Protein AF-G4RJY6-F1 (afdb_monomer)

Sequence (264 aa):
MDEVLLLTGGISITTRALRALLATGATVAVFSPRGEPLGIFMRPVGDATGAKRRCQYKAAEDGRGLQYAKSWVFKKILGQRDNIKAWRRRLRGYSQYAESLAKALPGAGLHGAMETPRRRRRGQDGGQAGVRGRPTHPPVPPGAGRRSPGGAPRGQEASLRRDPQRGQSSGALHMYVIVVYDITENDVRAKVADILRAYGLARIQRSAYVGRLPPALVKELAERLARAVRGANADIAIFKVDKRTIDTSLRIPPRPPAGHVALH

Solvent-accessible surface area (backbone atoms only — not comparable to full-atom values): 17006 Å² total; per-residue (Å²): 113,67,66,45,79,41,57,56,83,90,76,83,77,52,70,69,56,54,50,53,39,35,73,72,57,13,31,37,38,35,32,36,87,87,71,47,80,74,48,71,50,60,54,83,64,81,79,66,38,70,66,54,54,50,52,53,51,50,26,56,72,73,48,50,40,55,55,52,49,51,53,50,52,51,51,52,52,51,50,50,52,49,50,50,49,53,49,50,57,53,47,54,56,45,51,55,48,50,51,51,51,56,68,73,42,89,82,68,87,77,85,79,80,82,80,70,88,74,86,78,92,79,80,90,78,90,86,83,90,87,84,87,80,88,84,80,86,83,86,84,86,87,83,83,90,81,87,86,89,86,79,87,84,88,80,80,90,79,81,89,84,77,91,84,82,89,78,78,96,63,94,65,69,64,29,34,37,40,40,39,45,52,58,75,53,67,68,52,45,50,53,51,53,51,53,43,45,73,70,62,30,46,75,78,48,101,44,30,32,38,34,71,40,40,69,69,56,50,53,52,48,52,54,52,50,56,59,63,46,65,90,54,72,59,49,76,47,76,44,83,37,54,62,69,61,57,76,68,48,88,82,79,76,79,80,74,78,93,78,73,81,78,86,124

Secondary structure (DSSP, 8-state):
--EEEE-STT----HHHHHHHHHTT-EEEEE-TTS-EEEEE----TT--HHHHHHHHHHHHTSHHHHHHHHHHHHHHHHHHHHHHHHHHHHHHHHHHHHHHHHH-TT----SS--------------------PPPPPPPPP--------------------------------EEEEEEEEES-HHHHHHHHHHHHHTTPEEEETTEEEEEE-HHHHHHHHHHHHHHTTTS-EEEEEEEE-HHHHHT----PPPPPTT-----

Organism: Thermoproteus tenax (strain ATCC 35583 / DSM 2078 / JCM 9277 / NBRC 100435 / Kra 1) (NCBI:txid768679)

Structure (mmCIF, N/CA/C/O backbone):
data_AF-G4RJY6-F1
#
_entry.id   AF-G4RJY6-F1
#
loop_
_atom_site.group_PDB
_atom_site.id
_atom_site.type_symbol
_atom_site.label_atom_id
_atom_site.label_alt_id
_atom_site.label_comp_id
_atom_site.label_asym_id
_atom_site.label_entity_id
_atom_site.label_seq_id
_atom_site.pdbx_PDB_ins_code
_atom_site.Cartn_x
_atom_site.Cartn_y
_atom_site.Cartn_z
_atom_site.occupancy
_atom_site.B_iso_or_equiv
_atom_site.auth_seq_id
_atom_site.auth_comp_id
_atom_site.auth_asym_id
_atom_site.auth_atom_id
_atom_site.pdbx_PDB_model_num
ATOM 1 N N . MET A 1 1 ? -0.764 16.977 -5.116 1.00 59.62 1 MET A N 1
ATOM 2 C CA . MET A 1 1 ? -1.647 15.854 -5.480 1.00 59.62 1 MET A CA 1
ATOM 3 C C . MET A 1 1 ? -0.868 14.992 -6.430 1.00 59.62 1 MET A C 1
ATOM 5 O O . MET A 1 1 ? -0.549 15.478 -7.505 1.00 59.62 1 MET A O 1
ATOM 9 N N . ASP A 1 2 ? -0.523 13.778 -6.021 1.00 80.12 2 ASP A N 1
ATOM 10 C CA . ASP A 1 2 ? 0.291 12.889 -6.857 1.00 80.12 2 ASP A CA 1
ATOM 11 C C . ASP A 1 2 ? -0.585 12.059 -7.805 1.00 80.12 2 ASP A C 1
ATOM 13 O O . ASP A 1 2 ? -0.195 11.766 -8.934 1.00 80.12 2 ASP A O 1
ATOM 17 N N . GLU A 1 3 ? -1.811 11.740 -7.380 1.00 86.06 3 GLU A N 1
ATOM 18 C CA . GLU A 1 3 ? -2.738 10.896 -8.129 1.00 86.06 3 GLU A CA 1
ATOM 19 C C . GLU A 1 3 ? -4.202 11.328 -7.927 1.00 86.06 3 GLU A C 1
ATOM 21 O O . GLU A 1 3 ? -4.589 11.800 -6.856 1.00 86.06 3 GLU A O 1
ATOM 26 N N . VAL A 1 4 ? -5.022 11.174 -8.968 1.00 85.38 4 VAL A N 1
ATOM 27 C CA . VAL A 1 4 ? -6.465 11.432 -8.994 1.00 85.38 4 VAL A CA 1
ATOM 28 C C . VAL A 1 4 ? -7.162 10.209 -9.588 1.00 85.38 4 VAL A C 1
ATOM 30 O O . VAL A 1 4 ? -6.921 9.848 -10.737 1.00 85.38 4 VAL A O 1
ATOM 33 N N . LEU A 1 5 ? -8.053 9.583 -8.819 1.00 86.12 5 LEU A N 1
ATOM 34 C CA . LEU A 1 5 ? -8.776 8.377 -9.232 1.00 86.12 5 LEU A CA 1
ATOM 35 C C . LEU A 1 5 ? -10.225 8.720 -9.604 1.00 86.12 5 LEU A C 1
ATOM 37 O O . LEU A 1 5 ? -11.005 9.159 -8.759 1.00 86.12 5 LEU A O 1
ATOM 41 N N . LEU A 1 6 ? -10.605 8.485 -10.859 1.00 86.38 6 LEU A N 1
ATOM 42 C CA . LEU A 1 6 ? -11.978 8.617 -11.348 1.00 86.38 6 LEU A CA 1
ATOM 43 C C . LEU A 1 6 ? -12.669 7.251 -11.254 1.00 86.38 6 LEU A C 1
ATOM 45 O O . LEU A 1 6 ? -12.646 6.465 -12.199 1.00 86.38 6 LEU A O 1
ATOM 49 N N . LEU A 1 7 ? -13.231 6.956 -10.078 1.00 83.00 7 LEU A N 1
ATOM 50 C CA . LEU A 1 7 ? -13.802 5.641 -9.747 1.00 83.00 7 LEU A CA 1
ATOM 51 C C . LEU A 1 7 ? -15.279 5.477 -10.130 1.00 83.00 7 LEU A C 1
ATOM 53 O O . LEU A 1 7 ? -15.768 4.356 -10.243 1.00 83.00 7 LEU A O 1
ATOM 57 N N . THR A 1 8 ? -16.012 6.579 -10.282 1.00 75.38 8 THR A N 1
ATOM 58 C CA . THR A 1 8 ? -17.461 6.553 -10.508 1.00 75.38 8 THR A CA 1
ATOM 59 C C . THR A 1 8 ? -17.823 7.105 -11.878 1.00 75.38 8 THR A C 1
ATOM 61 O O . THR A 1 8 ? -17.148 7.978 -12.422 1.00 75.38 8 THR A O 1
ATOM 64 N N . GLY A 1 9 ? -18.942 6.633 -12.428 1.00 73.44 9 GLY A N 1
ATOM 65 C CA . GLY A 1 9 ? -19.550 7.262 -13.599 1.00 73.44 9 GLY A CA 1
ATOM 66 C C . GLY A 1 9 ? -20.066 8.671 -13.282 1.00 73.44 9 GLY A C 1
ATOM 67 O O . GLY A 1 9 ? -20.333 9.000 -12.127 1.00 73.44 9 GLY A O 1
ATOM 68 N N . GLY A 1 10 ? -20.217 9.503 -14.316 1.00 75.88 10 GLY A N 1
ATOM 69 C CA . GLY A 1 10 ? -20.759 10.864 -14.192 1.00 75.88 10 GLY A CA 1
ATOM 70 C C . GLY A 1 10 ? -19.736 11.944 -13.832 1.00 75.88 10 GLY A C 1
ATOM 71 O O . GLY A 1 10 ? -20.127 13.079 -13.572 1.00 75.88 10 GLY A O 1
ATOM 72 N N . ILE A 1 11 ? -18.439 11.619 -13.829 1.00 79.94 11 ILE A N 1
ATOM 73 C CA . ILE A 1 11 ? -17.377 12.599 -13.598 1.00 79.94 11 ILE A CA 1
ATOM 74 C C . ILE A 1 11 ? -17.044 13.354 -14.884 1.00 79.94 11 ILE A C 1
ATOM 76 O O . ILE A 1 11 ? -16.486 12.787 -15.819 1.00 79.94 11 ILE A O 1
ATOM 80 N N . SER A 1 12 ? -17.351 14.652 -14.910 1.00 82.19 12 SER A N 1
ATOM 81 C CA . SER A 1 12 ? -16.889 15.577 -15.946 1.00 82.19 12 SER A CA 1
ATOM 82 C C . SER A 1 12 ? -15.677 16.357 -15.445 1.00 82.19 12 SER A C 1
ATOM 84 O O . SER A 1 12 ? -15.792 17.179 -14.534 1.00 82.19 12 SER A O 1
ATOM 86 N N . ILE A 1 13 ? -14.515 16.131 -16.054 1.00 85.12 13 ILE A N 1
ATOM 87 C CA . ILE A 1 13 ? -13.320 16.941 -15.823 1.00 85.12 13 ILE A CA 1
ATOM 88 C C . ILE A 1 13 ? -13.156 17.933 -16.973 1.00 85.12 13 ILE A C 1
ATOM 90 O O . ILE A 1 13 ? -13.145 17.553 -18.142 1.00 85.12 13 ILE A O 1
ATOM 94 N N . THR A 1 14 ? -13.038 19.224 -16.657 1.00 87.38 14 THR A N 1
ATOM 95 C CA . THR A 1 14 ? -12.756 20.223 -17.693 1.00 87.38 14 THR A CA 1
ATOM 96 C C . THR A 1 14 ? -11.324 20.058 -18.187 1.00 87.38 14 THR A C 1
ATOM 98 O O . THR A 1 14 ? -10.418 19.725 -17.419 1.00 87.38 14 THR A O 1
ATOM 101 N N . THR A 1 15 ? -11.068 20.376 -19.454 1.00 87.31 15 THR A N 1
ATOM 102 C CA . THR A 1 15 ? -9.704 20.325 -19.999 1.00 87.31 15 THR A CA 1
ATOM 103 C C . THR A 1 15 ? -8.752 21.253 -19.237 1.00 87.31 15 THR A C 1
ATOM 105 O O . THR A 1 15 ? -7.570 20.950 -19.110 1.00 87.31 15 THR A O 1
ATOM 108 N N . ARG A 1 16 ? -9.251 22.365 -18.671 1.00 91.50 16 ARG A N 1
ATOM 109 C CA . ARG A 1 16 ? -8.461 23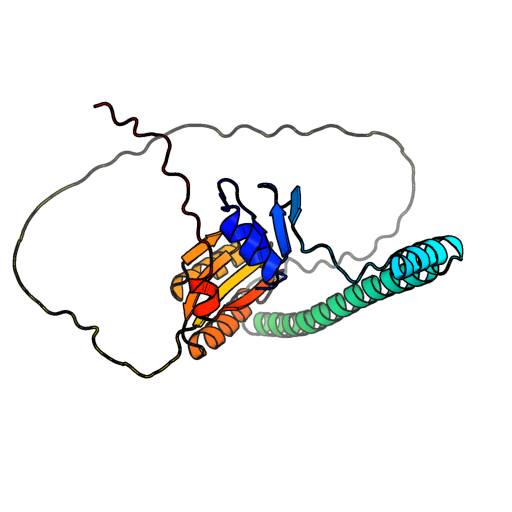.263 -17.809 1.00 91.50 16 ARG A CA 1
ATOM 110 C C . ARG A 1 16 ? -8.023 22.567 -16.518 1.00 91.50 16 ARG A C 1
ATOM 112 O O . ARG A 1 16 ? -6.856 22.684 -16.158 1.00 91.50 16 ARG A O 1
ATOM 119 N N . ALA A 1 17 ? -8.921 21.828 -15.866 1.00 89.56 17 ALA A N 1
ATOM 120 C CA . ALA A 1 17 ? -8.592 21.049 -14.675 1.00 89.56 17 ALA A CA 1
ATOM 121 C C . ALA A 1 17 ? -7.619 19.907 -15.004 1.00 89.56 17 ALA A C 1
ATOM 123 O O . ALA A 1 17 ? -6.606 19.765 -14.326 1.00 89.56 17 ALA A O 1
ATOM 124 N N . LEU A 1 18 ? -7.856 19.159 -16.089 1.00 89.50 18 LEU A N 1
ATOM 125 C CA . LEU A 1 18 ? -6.953 18.089 -16.525 1.00 89.50 18 LEU A CA 1
ATOM 126 C C . LEU A 1 18 ? -5.542 18.618 -16.833 1.00 89.50 18 LEU A C 1
ATOM 128 O O . LEU A 1 18 ? -4.557 18.044 -16.377 1.00 89.50 18 LEU A O 1
ATOM 132 N N . ARG A 1 19 ? -5.428 19.749 -17.547 1.00 89.06 19 ARG A N 1
ATOM 133 C CA . ARG A 1 19 ? -4.133 20.400 -17.807 1.00 89.06 19 ARG A CA 1
ATOM 134 C C . ARG A 1 19 ? -3.447 20.860 -16.524 1.00 89.06 19 ARG A C 1
ATOM 136 O O . ARG A 1 19 ? -2.245 20.663 -16.400 1.00 89.06 19 ARG A O 1
ATOM 143 N N . ALA A 1 20 ? -4.187 21.444 -15.580 1.00 90.19 20 ALA A N 1
ATOM 144 C CA . ALA A 1 20 ? -3.628 21.864 -14.296 1.00 90.19 20 ALA A CA 1
ATOM 145 C C . ALA A 1 20 ? -3.081 20.665 -13.503 1.00 90.19 20 ALA A C 1
ATOM 147 O O . ALA A 1 20 ? -1.960 20.725 -13.006 1.00 90.19 20 ALA A O 1
ATOM 148 N N . LEU A 1 21 ? -3.820 19.550 -13.461 1.00 88.38 21 LEU A N 1
ATOM 149 C CA . LEU A 1 21 ? -3.370 18.311 -12.821 1.00 88.38 21 LEU A CA 1
ATOM 150 C C . LEU A 1 21 ? -2.080 17.784 -13.460 1.00 88.38 21 LEU A C 1
ATOM 152 O O . LEU A 1 21 ? -1.081 17.597 -12.766 1.00 88.38 21 LEU A O 1
ATOM 156 N N . LEU A 1 22 ? -2.057 17.633 -14.785 1.00 85.12 22 LEU A N 1
ATOM 157 C CA . LEU A 1 22 ? -0.878 17.139 -15.501 1.00 85.12 22 LEU A CA 1
ATOM 158 C C . LEU A 1 22 ? 0.333 18.079 -15.371 1.00 85.12 22 LEU A C 1
ATOM 160 O O . LEU A 1 22 ? 1.464 17.604 -15.270 1.00 85.12 22 LEU A O 1
ATOM 164 N N . ALA A 1 23 ? 0.111 19.398 -15.321 1.00 87.00 23 ALA A N 1
ATOM 165 C CA . ALA A 1 23 ? 1.168 20.385 -15.095 1.00 87.00 23 ALA A CA 1
ATOM 166 C C . ALA A 1 23 ? 1.802 20.246 -13.702 1.00 87.00 23 ALA A C 1
ATOM 168 O O . ALA A 1 23 ? 3.016 20.384 -13.570 1.00 87.00 23 ALA A O 1
ATOM 169 N N . THR A 1 24 ? 1.006 19.902 -12.681 1.00 87.38 24 THR A N 1
ATOM 170 C CA . THR A 1 24 ? 1.517 19.597 -11.331 1.00 87.38 24 THR A CA 1
ATOM 171 C C . THR A 1 24 ? 2.209 18.234 -11.222 1.00 87.38 24 THR A C 1
ATOM 173 O O . THR A 1 24 ? 2.807 17.946 -10.192 1.00 87.38 24 THR A O 1
ATOM 176 N N . GLY A 1 25 ? 2.162 17.405 -12.273 1.00 84.94 25 GLY A N 1
ATOM 177 C CA . GLY A 1 25 ? 2.705 16.044 -12.269 1.00 84.94 25 GLY A CA 1
ATOM 178 C C . GLY A 1 25 ? 1.740 14.982 -11.736 1.00 84.94 25 GLY A C 1
ATOM 179 O O . GLY A 1 25 ? 2.143 13.832 -11.588 1.00 84.94 25 GLY A O 1
ATOM 180 N N . ALA A 1 26 ? 0.478 15.340 -11.485 1.00 86.50 26 ALA A N 1
ATOM 181 C CA . ALA A 1 26 ? -0.523 14.397 -11.009 1.00 86.50 26 ALA A CA 1
ATOM 182 C C . ALA A 1 26 ? -0.874 13.362 -12.091 1.00 86.50 26 ALA A C 1
ATOM 184 O O . ALA A 1 26 ? -1.056 13.700 -13.264 1.00 86.50 26 ALA A O 1
ATOM 185 N N . THR A 1 27 ? -1.025 12.105 -11.679 1.00 86.06 27 THR A N 1
ATOM 186 C CA . THR A 1 27 ? -1.534 11.015 -12.521 1.00 86.06 27 THR A CA 1
ATOM 187 C C . THR A 1 27 ? -3.049 10.911 -12.369 1.00 86.06 27 THR A C 1
ATOM 189 O O . THR A 1 27 ? -3.546 10.829 -11.256 1.00 86.06 27 THR A O 1
ATOM 192 N N . VAL A 1 28 ? -3.810 10.912 -13.461 1.00 87.12 28 VAL A N 1
ATOM 193 C CA . VAL A 1 28 ? -5.273 10.769 -13.442 1.00 87.12 28 VAL A CA 1
ATOM 194 C C . VAL A 1 28 ? -5.654 9.402 -13.995 1.00 87.12 28 VAL A C 1
ATOM 196 O O . VAL A 1 28 ? -5.538 9.172 -15.194 1.00 87.12 28 VAL A O 1
ATOM 199 N N . ALA A 1 29 ? -6.125 8.494 -13.147 1.00 87.31 29 ALA A N 1
ATOM 200 C CA . ALA A 1 29 ? -6.557 7.159 -13.554 1.00 87.31 29 ALA A CA 1
ATOM 201 C C . ALA A 1 29 ? -8.088 7.075 -13.609 1.00 87.31 29 ALA A C 1
ATOM 203 O O . ALA A 1 29 ? -8.778 7.494 -12.684 1.00 87.31 29 ALA A O 1
ATOM 204 N N . VAL A 1 30 ? -8.626 6.535 -14.698 1.00 86.19 30 VAL A N 1
ATOM 205 C CA . VAL A 1 30 ? -10.061 6.358 -14.943 1.00 86.19 30 VAL A CA 1
ATOM 206 C C . VAL A 1 30 ? -10.416 4.898 -14.762 1.00 86.19 30 VAL A C 1
ATOM 208 O O . VAL A 1 30 ? -9.720 4.044 -15.301 1.00 86.19 30 VAL A O 1
ATOM 211 N N . PHE A 1 31 ? -11.495 4.607 -14.042 1.00 85.56 31 PHE A N 1
ATOM 212 C CA . PHE A 1 31 ? -11.935 3.247 -13.753 1.00 85.56 31 PHE A CA 1
ATOM 213 C C . PHE A 1 31 ? -13.373 3.008 -14.207 1.00 85.56 31 PHE A C 1
ATOM 215 O O . PHE A 1 31 ? -14.196 3.920 -14.304 1.00 85.56 31 PHE A O 1
ATOM 222 N N . SER A 1 32 ? -13.677 1.745 -14.477 1.00 81.38 32 SER A N 1
ATOM 223 C CA . SER A 1 32 ? -15.020 1.259 -14.729 1.00 81.38 32 SER A CA 1
ATOM 224 C C . SER A 1 32 ? -15.815 1.215 -13.417 1.00 81.38 32 SER A C 1
ATOM 226 O O . SER A 1 32 ? -15.227 1.140 -12.336 1.00 81.38 32 SER A O 1
ATOM 228 N N . PRO A 1 33 ? -17.158 1.152 -13.469 1.00 78.44 33 PRO A N 1
ATOM 229 C CA . PRO A 1 33 ? -17.982 0.946 -12.274 1.00 78.44 33 PRO A CA 1
ATOM 230 C C . PRO A 1 33 ? -17.673 -0.346 -11.494 1.00 78.44 33 PRO A C 1
ATOM 232 O O . PRO A 1 33 ? -18.113 -0.492 -10.357 1.00 78.44 33 PRO A O 1
ATOM 235 N N . ARG A 1 34 ? -16.937 -1.295 -12.094 1.00 80.06 34 ARG A N 1
ATOM 236 C CA . ARG A 1 34 ? -16.461 -2.529 -11.445 1.00 80.06 34 ARG A CA 1
ATOM 237 C C . ARG A 1 34 ? -15.091 -2.365 -10.774 1.00 80.06 34 ARG A C 1
ATOM 239 O O . ARG A 1 34 ? -14.608 -3.314 -10.168 1.00 80.06 34 ARG A O 1
ATOM 246 N N . GLY A 1 35 ? -14.479 -1.182 -10.872 1.00 79.50 35 GLY A N 1
ATOM 247 C CA . GLY A 1 35 ? -13.145 -0.892 -10.346 1.00 79.50 35 GLY A CA 1
ATOM 248 C C . GLY A 1 35 ? -11.998 -1.328 -11.262 1.00 79.50 35 GLY A C 1
ATOM 249 O O . GLY A 1 35 ? -10.859 -1.383 -10.811 1.00 79.50 35 GLY A O 1
ATOM 250 N N . GLU A 1 36 ? -12.264 -1.640 -12.533 1.00 78.38 36 GLU A N 1
ATOM 251 C CA . GLU A 1 36 ? -11.215 -1.977 -13.509 1.00 78.38 36 GLU A CA 1
ATOM 252 C C . GLU A 1 36 ? -10.656 -0.692 -14.137 1.00 78.38 36 GLU A C 1
ATOM 254 O O . GLU A 1 36 ? -11.447 0.169 -14.518 1.00 78.38 36 GLU A O 1
ATOM 259 N N . PRO A 1 37 ? -9.335 -0.517 -14.279 1.00 84.50 37 PRO A N 1
ATOM 260 C CA . PRO A 1 37 ? -8.778 0.682 -14.898 1.00 84.50 37 PRO A CA 1
ATOM 261 C C . PRO A 1 37 ? -9.117 0.734 -16.399 1.00 84.50 37 PRO A C 1
ATOM 263 O O . PRO A 1 37 ? -8.784 -0.177 -17.150 1.00 84.50 37 PRO A O 1
ATOM 266 N N . LEU A 1 38 ? -9.761 1.816 -16.839 1.00 84.69 38 LEU A N 1
ATOM 267 C CA . LEU A 1 38 ? -10.059 2.122 -18.243 1.00 84.69 38 LEU A CA 1
ATOM 268 C C . LEU A 1 38 ? -8.904 2.852 -18.938 1.00 84.69 38 LEU A C 1
ATOM 270 O O . LEU A 1 38 ? -8.685 2.666 -20.130 1.00 84.69 38 LEU A O 1
ATOM 274 N N . GLY A 1 39 ? -8.166 3.694 -18.214 1.00 82.31 39 GLY A N 1
ATOM 275 C CA . GLY A 1 39 ? -7.055 4.453 -18.783 1.00 82.31 39 GLY A CA 1
ATOM 276 C C . GLY A 1 39 ? -6.378 5.357 -17.764 1.00 82.31 39 GLY A C 1
ATOM 277 O O . GLY A 1 39 ? -6.930 5.625 -16.700 1.00 82.31 39 GLY A O 1
ATOM 278 N N . ILE A 1 40 ? -5.170 5.820 -18.080 1.00 85.56 40 ILE A N 1
ATOM 279 C CA . ILE A 1 40 ? -4.381 6.683 -17.197 1.00 85.56 40 ILE A CA 1
ATOM 280 C C . ILE A 1 40 ? -3.842 7.865 -18.004 1.00 85.56 40 ILE A C 1
ATOM 282 O O . ILE A 1 40 ? -3.129 7.678 -18.988 1.00 85.56 40 ILE A O 1
ATOM 286 N N . PHE A 1 41 ? -4.150 9.083 -17.566 1.00 85.44 41 PHE A N 1
ATOM 287 C CA . PHE A 1 41 ? -3.515 10.309 -18.029 1.00 85.44 41 PHE A CA 1
ATOM 288 C C . PHE A 1 41 ? -2.369 10.634 -17.087 1.00 85.44 41 PHE A C 1
ATOM 290 O O . PHE A 1 41 ? -2.567 10.932 -15.915 1.00 85.44 41 PHE A O 1
ATOM 297 N N . MET A 1 42 ? -1.156 10.601 -17.602 1.00 86.00 42 MET A N 1
ATOM 298 C CA . MET A 1 42 ? 0.035 10.985 -16.860 1.00 86.00 42 MET A CA 1
ATOM 299 C C . MET A 1 42 ? 0.835 11.960 -17.703 1.00 86.00 42 MET A C 1
ATOM 301 O O . MET A 1 42 ? 0.720 11.977 -18.934 1.00 86.00 42 MET A O 1
ATOM 305 N N . ARG A 1 43 ? 1.661 12.778 -17.050 1.00 81.62 43 ARG A N 1
ATOM 306 C CA . ARG A 1 43 ? 2.654 13.566 -17.774 1.00 81.62 43 ARG A CA 1
ATOM 307 C C . ARG A 1 43 ? 3.517 12.593 -18.590 1.00 81.62 43 ARG A C 1
ATOM 309 O O . ARG A 1 43 ? 3.923 11.568 -18.038 1.00 81.62 43 ARG A O 1
ATOM 316 N N . PRO A 1 44 ? 3.814 12.874 -19.872 1.00 73.50 44 PRO A N 1
ATOM 317 C CA . PRO A 1 44 ? 4.797 12.086 -20.599 1.00 73.50 44 PRO A CA 1
ATOM 318 C C . PRO A 1 44 ? 6.095 12.123 -19.795 1.00 73.50 44 PRO A C 1
ATOM 320 O O . PRO A 1 44 ? 6.668 13.189 -19.566 1.00 73.50 44 PRO A O 1
ATOM 323 N N . VAL A 1 45 ? 6.488 10.964 -19.272 1.00 65.69 45 VAL A N 1
ATOM 324 C CA . VAL A 1 45 ? 7.647 10.837 -18.391 1.00 65.69 45 VAL A CA 1
ATOM 325 C C . VAL A 1 45 ? 8.873 11.213 -19.218 1.00 65.69 45 VAL A C 1
ATOM 327 O O . VAL A 1 45 ? 9.303 10.438 -20.074 1.00 65.69 45 VAL A O 1
ATOM 330 N N . GLY A 1 46 ? 9.417 12.414 -18.992 1.00 55.75 46 GLY A N 1
ATOM 331 C CA . GLY A 1 46 ? 10.623 12.899 -19.678 1.00 55.75 46 GLY A CA 1
ATOM 332 C C . GLY A 1 46 ? 11.828 11.982 -19.455 1.00 55.75 46 GLY A C 1
ATOM 333 O O . GLY A 1 46 ? 12.760 11.942 -20.254 1.00 55.75 46 GLY A O 1
ATOM 334 N N . ASP A 1 47 ? 11.757 11.158 -18.413 1.00 53.19 47 ASP A N 1
ATOM 335 C CA . ASP A 1 47 ? 12.848 10.302 -17.983 1.00 53.19 47 ASP A CA 1
ATOM 336 C C . ASP A 1 47 ? 12.867 8.950 -18.699 1.00 53.19 47 ASP A C 1
ATOM 338 O O . ASP A 1 47 ? 13.786 8.162 -18.470 1.00 53.19 47 ASP A O 1
ATOM 342 N N . ALA A 1 48 ? 11.891 8.651 -19.563 1.00 54.62 48 ALA A N 1
ATOM 343 C CA . ALA A 1 48 ? 11.965 7.528 -20.494 1.00 54.62 48 ALA A CA 1
ATOM 344 C C . ALA A 1 48 ? 12.812 7.913 -21.716 1.00 54.62 48 ALA A C 1
ATOM 346 O O . ALA A 1 48 ? 12.399 7.720 -22.860 1.00 54.62 48 ALA A O 1
ATOM 347 N N . THR A 1 49 ? 14.009 8.461 -21.476 1.00 60.84 49 THR A N 1
ATOM 348 C CA . THR A 1 49 ? 15.019 8.673 -22.512 1.00 60.84 49 THR A CA 1
ATOM 349 C C . THR A 1 49 ? 15.152 7.377 -23.306 1.00 60.84 49 THR A C 1
ATOM 351 O O . THR A 1 49 ? 15.158 6.296 -22.709 1.00 60.84 49 THR A O 1
ATOM 354 N N . GLY A 1 50 ? 15.290 7.451 -24.635 1.00 74.44 50 GLY A N 1
ATOM 355 C CA . GLY A 1 50 ? 15.465 6.260 -25.478 1.00 74.44 50 GLY A CA 1
ATOM 356 C C . GLY A 1 50 ? 16.535 5.299 -24.938 1.00 74.44 50 GLY A C 1
ATOM 357 O O . GLY A 1 50 ? 16.393 4.091 -25.067 1.00 74.44 50 GLY A O 1
ATOM 358 N N . ALA A 1 51 ? 17.534 5.822 -24.215 1.00 80.69 51 ALA A N 1
ATOM 359 C CA . ALA A 1 51 ? 18.503 5.052 -23.442 1.00 80.69 51 ALA A CA 1
ATOM 360 C C . ALA A 1 51 ? 17.880 4.081 -22.416 1.00 80.69 51 ALA A C 1
ATOM 362 O O . ALA A 1 51 ? 18.229 2.906 -22.433 1.00 80.69 51 ALA A O 1
ATOM 363 N N . LYS A 1 52 ? 16.939 4.512 -21.559 1.00 81.62 52 LYS A N 1
ATOM 364 C CA . LYS A 1 52 ? 16.297 3.619 -20.573 1.00 81.62 52 LYS A CA 1
ATOM 365 C C . LYS A 1 52 ? 15.484 2.524 -21.253 1.00 81.62 52 LYS A C 1
ATOM 367 O O . LYS A 1 52 ? 15.583 1.371 -20.847 1.00 81.62 52 LYS A O 1
ATOM 372 N N . ARG A 1 53 ? 14.734 2.866 -22.309 1.00 80.69 53 ARG A N 1
ATOM 373 C CA . ARG A 1 53 ? 13.983 1.876 -23.100 1.00 80.69 53 ARG A CA 1
ATOM 374 C C . ARG A 1 53 ? 14.925 0.874 -23.769 1.00 80.69 53 ARG A C 1
ATOM 376 O O . ARG A 1 53 ? 14.711 -0.323 -23.637 1.00 80.69 53 ARG A O 1
ATOM 383 N N . ARG A 1 54 ? 16.025 1.338 -24.375 1.00 86.81 54 ARG A N 1
ATOM 384 C CA . ARG A 1 54 ? 17.079 0.463 -24.921 1.00 86.81 54 ARG A CA 1
ATOM 385 C C . ARG A 1 54 ? 17.665 -0.462 -23.858 1.00 86.81 54 ARG A C 1
ATOM 387 O O . ARG A 1 54 ? 17.819 -1.645 -24.119 1.00 86.81 54 ARG A O 1
ATOM 394 N N . CYS A 1 55 ? 17.947 0.040 -22.657 1.00 86.69 55 CYS A N 1
ATOM 395 C CA . CYS A 1 55 ? 18.434 -0.795 -21.558 1.00 86.69 55 CYS A CA 1
ATOM 396 C C . CYS A 1 55 ? 17.400 -1.834 -21.106 1.00 86.69 55 CYS A C 1
ATOM 398 O O . CYS A 1 55 ? 17.785 -2.951 -20.778 1.00 86.69 55 CYS A O 1
ATOM 400 N N . GLN A 1 56 ? 16.108 -1.491 -21.095 1.00 85.44 56 GLN A N 1
ATOM 401 C CA . GLN A 1 56 ? 15.031 -2.437 -20.787 1.00 85.44 56 GLN A CA 1
ATOM 402 C C . GLN A 1 56 ? 14.922 -3.535 -21.852 1.00 85.44 56 GLN A C 1
ATOM 404 O O . GLN A 1 56 ? 14.859 -4.707 -21.490 1.00 85.44 56 GLN A O 1
ATOM 409 N N . TYR A 1 57 ? 14.969 -3.178 -23.140 1.00 88.06 57 TYR A N 1
ATOM 410 C CA . TYR A 1 57 ? 14.956 -4.151 -24.239 1.00 88.06 57 TYR A CA 1
ATOM 411 C C . TYR A 1 57 ? 16.195 -5.040 -24.221 1.00 88.06 57 TYR A C 1
ATOM 413 O O . TYR A 1 57 ? 16.072 -6.259 -24.185 1.00 88.06 57 TYR A O 1
ATOM 421 N N . LYS A 1 58 ? 17.379 -4.440 -24.085 1.00 90.06 58 LYS A N 1
ATOM 422 C CA . LYS A 1 58 ? 18.632 -5.183 -23.955 1.00 90.06 58 LYS A CA 1
ATOM 423 C C . LYS A 1 58 ? 18.624 -6.113 -22.736 1.00 90.06 58 LYS A C 1
ATOM 425 O O . LYS A 1 58 ? 19.122 -7.226 -22.803 1.00 90.06 58 LYS A O 1
ATOM 430 N N . ALA A 1 59 ? 18.031 -5.703 -21.611 1.00 88.25 59 ALA A N 1
ATOM 431 C CA . ALA A 1 59 ? 17.886 -6.587 -20.456 1.00 88.25 59 ALA A CA 1
ATOM 432 C C . ALA A 1 59 ? 16.939 -7.766 -20.733 1.00 88.25 59 ALA A C 1
ATOM 434 O O . ALA A 1 59 ? 17.180 -8.854 -20.210 1.00 88.25 59 ALA A O 1
ATOM 435 N N . ALA A 1 60 ? 15.881 -7.568 -21.525 1.00 87.06 60 ALA A N 1
ATOM 436 C CA . ALA A 1 60 ? 14.993 -8.648 -21.946 1.00 87.06 60 ALA A CA 1
ATOM 437 C C . ALA A 1 60 ? 15.706 -9.648 -22.877 1.00 87.06 60 ALA A C 1
ATOM 439 O O . ALA A 1 60 ? 15.508 -10.848 -22.712 1.00 87.06 60 ALA A O 1
ATOM 440 N N . GLU A 1 61 ? 16.575 -9.167 -23.772 1.00 89.38 61 GLU A N 1
ATOM 441 C CA . GLU A 1 61 ? 17.383 -9.989 -24.689 1.00 89.38 61 GLU A CA 1
ATOM 442 C C . GLU A 1 61 ? 18.521 -10.740 -23.971 1.00 89.38 61 GLU A C 1
ATOM 444 O O . GLU A 1 61 ? 18.655 -11.950 -24.125 1.00 89.38 61 GLU A O 1
ATOM 449 N N . ASP A 1 62 ? 19.288 -10.063 -23.107 1.00 89.19 62 ASP A N 1
ATOM 450 C CA . ASP A 1 62 ? 20.454 -10.630 -22.403 1.00 89.19 62 ASP A CA 1
ATOM 451 C C . ASP A 1 62 ? 20.079 -11.613 -21.263 1.00 89.19 62 ASP A C 1
ATOM 453 O O . ASP A 1 62 ? 20.934 -12.040 -20.486 1.00 89.19 62 ASP A O 1
ATOM 457 N N . GLY A 1 63 ? 18.790 -11.889 -21.034 1.00 85.94 63 GLY A N 1
ATOM 458 C CA . GLY A 1 63 ? 18.311 -12.726 -19.922 1.00 85.94 63 GLY A CA 1
ATOM 459 C C . GLY A 1 63 ? 18.359 -12.067 -18.531 1.00 85.94 63 GLY A C 1
ATOM 460 O O . GLY A 1 63 ? 17.815 -12.612 -17.564 1.00 85.94 63 GLY A O 1
ATOM 461 N N . ARG A 1 64 ? 18.916 -10.855 -18.399 1.00 85.19 64 ARG A N 1
ATOM 462 C CA . ARG A 1 64 ? 18.870 -10.057 -17.152 1.00 85.19 64 ARG A CA 1
ATOM 463 C C . ARG A 1 64 ? 17.433 -9.766 -16.710 1.00 85.19 64 ARG A C 1
ATOM 465 O O . ARG A 1 64 ? 17.140 -9.754 -15.516 1.00 85.19 64 ARG A O 1
ATOM 472 N N . GLY A 1 65 ? 16.509 -9.621 -17.659 1.00 86.19 65 GLY A N 1
ATOM 473 C CA . GLY A 1 65 ? 15.073 -9.492 -17.418 1.00 86.19 65 GLY A CA 1
ATOM 474 C C . GLY A 1 65 ? 14.508 -10.667 -16.619 1.00 86.19 65 GLY A C 1
ATOM 475 O O . GLY A 1 65 ? 13.755 -10.455 -15.669 1.00 86.19 65 GLY A O 1
ATOM 476 N N . LEU A 1 66 ? 14.951 -11.897 -16.911 1.00 88.75 66 LEU A N 1
ATOM 477 C CA . LEU A 1 66 ? 14.562 -13.087 -16.152 1.00 88.75 66 LEU A CA 1
ATOM 478 C C . LEU A 1 66 ? 15.114 -13.050 -14.720 1.00 88.75 66 LEU A C 1
ATOM 480 O O . LEU A 1 66 ? 14.411 -13.428 -13.783 1.00 88.75 66 LEU A O 1
ATOM 484 N N . GLN A 1 67 ? 16.345 -12.567 -14.522 1.00 89.62 67 GLN A N 1
ATOM 485 C CA . GLN A 1 67 ? 16.918 -12.394 -13.180 1.00 89.62 67 GLN A CA 1
ATOM 486 C C . GLN A 1 67 ? 16.125 -11.373 -12.349 1.00 89.62 67 GLN A C 1
ATOM 488 O O . GLN A 1 67 ? 15.816 -11.631 -11.179 1.00 89.62 67 GLN A O 1
ATOM 493 N N . TYR A 1 68 ? 15.729 -10.245 -12.950 1.00 88.69 68 TYR A N 1
ATOM 494 C CA . TYR A 1 68 ? 14.872 -9.258 -12.291 1.00 88.69 68 TYR A CA 1
ATOM 495 C C . TYR A 1 68 ? 13.482 -9.822 -11.987 1.00 88.69 68 TYR A C 1
ATOM 497 O O . TYR A 1 68 ? 12.987 -9.640 -10.873 1.00 88.69 68 TYR A O 1
ATOM 505 N N . ALA A 1 69 ? 12.884 -10.571 -12.918 1.00 86.94 69 ALA A N 1
ATOM 506 C CA . ALA A 1 69 ? 11.591 -11.221 -12.718 1.00 86.94 69 ALA A CA 1
ATOM 507 C C . ALA A 1 69 ? 11.633 -12.241 -11.567 1.00 86.94 69 ALA A C 1
ATOM 509 O O . ALA A 1 69 ? 10.795 -12.182 -10.667 1.00 86.94 69 ALA A O 1
ATOM 510 N N . LYS A 1 70 ? 12.652 -13.116 -11.525 1.00 91.38 70 LYS A N 1
ATOM 511 C CA . LYS A 1 70 ? 12.877 -14.058 -10.412 1.00 91.38 70 LYS A CA 1
ATOM 512 C C . LYS A 1 70 ? 13.010 -13.326 -9.080 1.00 91.38 70 LYS A C 1
ATOM 514 O O . LYS A 1 70 ? 12.359 -13.695 -8.105 1.00 91.38 70 LYS A O 1
ATOM 519 N N . SER A 1 71 ? 13.800 -12.254 -9.052 1.00 92.00 71 SER A N 1
ATOM 520 C CA . SER A 1 71 ? 13.980 -11.433 -7.851 1.00 92.00 71 SER A CA 1
ATOM 521 C C . SER A 1 71 ? 12.669 -10.788 -7.397 1.00 92.00 71 SER A C 1
ATOM 523 O O . SER A 1 71 ? 12.391 -10.726 -6.200 1.00 92.00 71 SER A O 1
ATOM 525 N N . TRP A 1 72 ? 11.837 -10.328 -8.334 1.00 84.06 72 TRP A N 1
ATOM 526 C CA . TRP A 1 72 ? 10.537 -9.731 -8.034 1.00 84.06 72 TRP A CA 1
ATOM 527 C C . TRP A 1 72 ? 9.545 -10.755 -7.473 1.00 84.06 72 TRP A C 1
ATOM 529 O O . TRP A 1 72 ? 8.932 -10.501 -6.435 1.00 84.06 72 TRP A O 1
ATOM 539 N N . VAL A 1 73 ? 9.448 -11.940 -8.086 1.00 89.56 73 VAL A N 1
ATOM 540 C CA . VAL A 1 73 ? 8.614 -13.049 -7.591 1.00 89.56 73 VAL A CA 1
ATOM 541 C C . VAL A 1 73 ? 9.070 -13.490 -6.201 1.00 89.56 73 VAL A C 1
ATOM 543 O O . VAL A 1 73 ? 8.250 -13.602 -5.292 1.00 89.56 73 VAL A O 1
ATOM 546 N N . PHE A 1 74 ? 10.377 -13.660 -5.992 1.00 90.12 74 PHE A N 1
ATOM 547 C CA . PHE A 1 74 ? 10.924 -14.015 -4.684 1.00 90.12 74 PHE A CA 1
ATOM 548 C C . PHE A 1 74 ? 10.578 -12.964 -3.622 1.00 90.12 74 PHE A C 1
ATOM 550 O O . PHE A 1 74 ? 10.102 -13.308 -2.541 1.00 90.12 74 PHE A O 1
ATOM 557 N N . LYS A 1 75 ? 10.711 -11.671 -3.945 1.00 90.81 75 LYS A N 1
ATOM 558 C CA . LYS A 1 75 ? 10.287 -10.576 -3.058 1.00 90.81 75 LYS A CA 1
ATOM 559 C C . LYS A 1 75 ? 8.783 -10.601 -2.771 1.00 90.81 75 LYS A C 1
ATOM 561 O O . LYS A 1 75 ? 8.393 -10.353 -1.632 1.00 90.81 75 LYS A O 1
ATOM 566 N N . LYS A 1 76 ? 7.933 -10.936 -3.749 1.00 84.62 76 LYS A N 1
ATOM 567 C CA . LYS A 1 76 ? 6.484 -11.109 -3.534 1.00 84.62 76 LYS A CA 1
ATOM 568 C C . LYS A 1 76 ? 6.182 -12.265 -2.577 1.00 84.62 76 LYS A C 1
ATOM 570 O O . LYS A 1 76 ? 5.381 -12.082 -1.663 1.00 84.62 76 LYS A O 1
ATOM 575 N N . ILE A 1 77 ? 6.864 -13.401 -2.722 1.00 90.75 77 ILE A N 1
ATOM 576 C CA . ILE A 1 77 ? 6.739 -14.552 -1.811 1.00 90.75 77 ILE A CA 1
ATOM 577 C C . ILE A 1 77 ? 7.204 -14.180 -0.398 1.00 90.75 77 ILE A C 1
ATOM 579 O O . ILE A 1 77 ? 6.525 -14.491 0.580 1.00 90.75 77 ILE A O 1
ATOM 583 N N . LEU A 1 78 ? 8.330 -13.470 -0.268 1.00 85.62 78 LEU A N 1
ATOM 584 C CA . LEU A 1 78 ? 8.807 -12.976 1.026 1.00 85.62 78 LEU A CA 1
ATOM 585 C C . LEU A 1 78 ? 7.799 -12.022 1.676 1.00 85.62 78 LEU A C 1
ATOM 587 O O . LEU A 1 78 ? 7.499 -12.179 2.857 1.00 85.62 78 LEU A O 1
ATOM 591 N N . GLY A 1 79 ? 7.216 -11.104 0.901 1.00 83.62 79 GLY A N 1
ATOM 592 C CA . GLY A 1 79 ? 6.153 -10.220 1.374 1.00 83.62 79 GLY A CA 1
ATOM 593 C C . GLY A 1 79 ? 4.932 -10.992 1.882 1.00 83.62 79 GLY A C 1
ATOM 594 O O . GLY A 1 79 ? 4.422 -10.696 2.960 1.00 83.62 79 GLY A O 1
ATOM 595 N N . GLN A 1 80 ? 4.504 -12.038 1.166 1.00 86.88 80 GLN A N 1
ATOM 596 C CA . GLN A 1 80 ? 3.418 -12.918 1.614 1.00 86.88 80 GLN A CA 1
ATOM 597 C C . GLN A 1 80 ? 3.782 -13.673 2.898 1.00 86.88 80 GLN A C 1
ATOM 599 O O . GLN A 1 80 ? 2.984 -13.719 3.833 1.00 86.88 80 GLN A O 1
ATOM 604 N N . ARG A 1 81 ? 5.002 -14.217 2.989 1.00 85.06 81 ARG A N 1
ATOM 605 C CA . ARG A 1 81 ? 5.511 -14.876 4.200 1.00 85.06 81 ARG A CA 1
ATOM 606 C C . ARG A 1 81 ? 5.493 -13.930 5.396 1.00 85.06 81 ARG A C 1
ATOM 608 O O . ARG A 1 81 ? 5.093 -14.329 6.489 1.00 85.06 81 ARG A O 1
ATOM 615 N N . ASP A 1 82 ? 5.946 -12.698 5.211 1.00 82.25 82 ASP A N 1
ATOM 616 C CA . ASP A 1 82 ? 6.031 -11.723 6.291 1.00 82.25 82 ASP A CA 1
ATOM 617 C C . ASP A 1 82 ? 4.637 -11.245 6.714 1.00 82.25 82 ASP A C 1
ATOM 619 O O . ASP A 1 82 ? 4.381 -11.136 7.916 1.00 82.25 82 ASP A O 1
ATOM 623 N N . ASN A 1 83 ? 3.702 -11.116 5.766 1.00 81.88 83 ASN A N 1
ATOM 624 C CA . ASN A 1 83 ? 2.288 -10.886 6.058 1.00 81.88 83 ASN A CA 1
ATOM 625 C C . ASN A 1 83 ? 1.683 -12.044 6.881 1.00 81.88 83 ASN A C 1
ATOM 627 O O . ASN A 1 83 ? 1.062 -11.817 7.917 1.00 81.88 83 ASN A O 1
ATOM 631 N N . ILE A 1 84 ? 1.964 -13.303 6.518 1.00 82.25 84 ILE A N 1
ATOM 632 C CA . ILE A 1 84 ? 1.535 -14.488 7.286 1.00 82.25 84 ILE A CA 1
ATOM 633 C C . ILE A 1 84 ? 2.172 -14.513 8.683 1.00 82.25 84 ILE A C 1
ATOM 635 O O . ILE A 1 84 ? 1.509 -14.857 9.660 1.00 82.25 84 ILE A O 1
ATOM 639 N N . LYS A 1 85 ? 3.451 -14.141 8.827 1.00 80.62 85 LYS A N 1
ATOM 640 C CA . LYS A 1 85 ? 4.107 -14.038 10.143 1.00 80.62 85 LYS A CA 1
ATOM 641 C C . LYS A 1 85 ? 3.465 -12.950 11.002 1.00 80.62 85 LYS A C 1
ATOM 643 O O . LYS A 1 85 ? 3.237 -13.188 12.189 1.00 80.62 85 LYS A O 1
ATOM 648 N N . ALA A 1 86 ? 3.170 -11.785 10.425 1.00 77.44 86 ALA A N 1
ATOM 649 C CA . ALA A 1 86 ? 2.452 -10.711 11.103 1.00 77.44 86 ALA A CA 1
ATOM 650 C C . ALA A 1 86 ? 1.062 -11.188 11.554 1.00 77.44 86 ALA A C 1
ATOM 652 O O . ALA A 1 86 ? 0.706 -11.033 12.724 1.00 77.44 86 ALA A O 1
ATOM 653 N N . TRP A 1 87 ? 0.343 -11.889 10.675 1.00 75.75 87 TRP A N 1
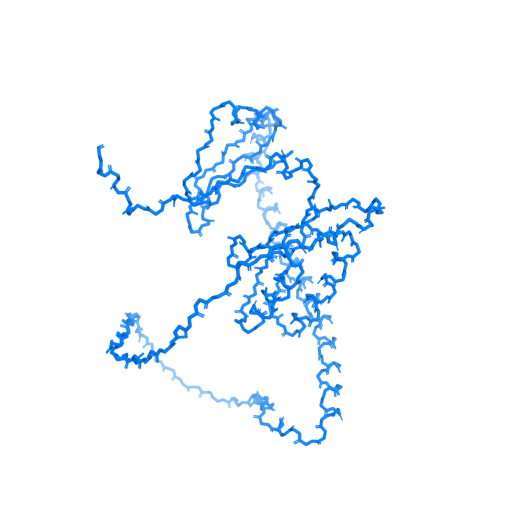ATOM 654 C CA . TRP A 1 87 ? -0.941 -12.509 10.985 1.00 75.75 87 TRP A CA 1
ATOM 655 C C . TRP A 1 87 ? -0.831 -13.568 12.093 1.00 75.75 87 TRP A C 1
ATOM 657 O O . TRP A 1 87 ? -1.610 -13.545 13.041 1.00 75.75 87 TRP A O 1
ATOM 667 N N . ARG A 1 88 ? 0.204 -14.421 12.086 1.00 74.06 88 ARG A N 1
ATOM 668 C CA . ARG A 1 88 ? 0.463 -15.411 13.150 1.00 74.06 88 ARG A CA 1
ATOM 669 C C . ARG A 1 88 ? 0.748 -14.758 14.505 1.00 74.06 88 ARG A C 1
ATOM 671 O O . ARG A 1 88 ? 0.305 -15.269 15.530 1.00 74.06 88 ARG A O 1
ATOM 678 N N . ARG A 1 89 ? 1.495 -13.648 14.547 1.00 74.31 89 ARG A N 1
ATOM 679 C CA . ARG A 1 89 ? 1.691 -12.893 15.802 1.00 74.31 89 ARG A CA 1
ATOM 680 C C . ARG A 1 89 ? 0.358 -12.357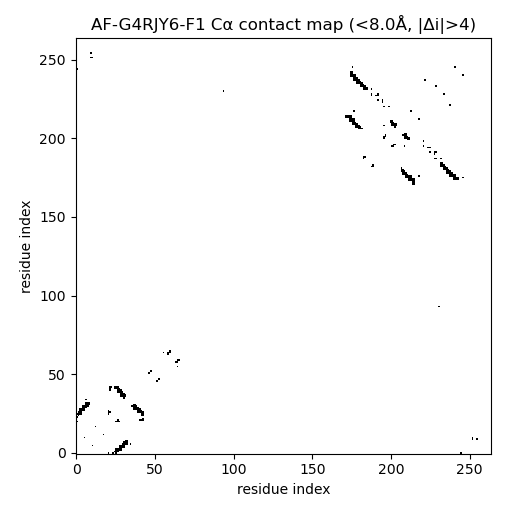 16.320 1.00 74.31 89 ARG A C 1
ATOM 682 O O . ARG A 1 89 ? 0.090 -12.470 17.511 1.00 74.31 89 ARG A O 1
ATOM 689 N N . ARG A 1 90 ? -0.499 -11.869 15.418 1.00 68.50 90 ARG A N 1
ATOM 690 C CA . ARG A 1 90 ? -1.861 -11.435 15.747 1.00 68.50 90 ARG A CA 1
ATOM 691 C C . ARG A 1 90 ? -2.719 -12.598 16.272 1.00 68.50 90 ARG A C 1
ATOM 693 O O . ARG A 1 90 ? -3.408 -12.423 17.269 1.00 68.50 90 ARG A O 1
ATOM 700 N N . LEU A 1 91 ? -2.600 -13.794 15.685 1.00 70.44 91 LEU A N 1
ATOM 701 C CA . LEU A 1 91 ? -3.265 -15.028 16.137 1.00 70.44 91 LEU A CA 1
ATOM 702 C C . LEU A 1 91 ? -2.835 -15.510 17.524 1.00 70.44 91 LEU A C 1
ATOM 704 O O . LEU A 1 91 ? -3.685 -15.989 18.262 1.00 70.44 91 LEU A O 1
ATOM 708 N N . ARG A 1 92 ? -1.572 -15.339 17.934 1.00 66.06 92 ARG A N 1
ATOM 709 C CA . ARG A 1 92 ? -1.171 -15.647 19.324 1.00 66.06 92 ARG A CA 1
ATOM 710 C C . ARG A 1 92 ? -1.852 -14.735 20.345 1.00 66.06 92 ARG A C 1
ATOM 712 O O . ARG A 1 92 ? -2.222 -15.187 21.422 1.00 66.06 92 ARG A O 1
ATOM 719 N N . GLY A 1 93 ? -2.066 -13.468 19.987 1.00 65.38 93 GLY A N 1
ATOM 720 C CA . GLY A 1 93 ? -2.897 -12.571 20.790 1.00 65.38 93 GLY A CA 1
ATOM 721 C C . GLY A 1 93 ? -4.351 -13.050 20.862 1.00 65.38 93 GLY A C 1
ATOM 722 O O . GLY A 1 93 ? -4.977 -12.951 21.914 1.00 65.38 93 GLY A O 1
ATOM 723 N N . TYR A 1 94 ? -4.874 -13.625 19.771 1.00 62.28 94 TYR A N 1
ATOM 724 C CA . TYR A 1 94 ? -6.206 -14.235 19.759 1.00 62.28 94 TYR A CA 1
ATOM 725 C C . TYR A 1 94 ? -6.295 -15.522 20.577 1.00 62.28 94 TYR A C 1
ATOM 727 O O . TYR A 1 94 ? -7.314 -15.703 21.228 1.00 62.28 94 TYR A O 1
ATOM 735 N N . SER A 1 95 ? -5.277 -16.391 20.596 1.00 62.34 95 SER A N 1
ATOM 736 C CA . SER A 1 95 ? -5.317 -17.623 21.400 1.00 62.34 95 SER A CA 1
ATOM 737 C C . SER A 1 95 ? -5.326 -17.315 22.895 1.00 62.34 95 SER A C 1
ATOM 739 O O . SER A 1 95 ? -6.158 -17.851 23.613 1.00 62.34 95 SER A O 1
ATOM 741 N N . GLN A 1 96 ? -4.497 -16.369 23.350 1.00 67.19 96 GLN A N 1
ATOM 742 C CA . GLN A 1 96 ? -4.525 -15.892 24.739 1.00 67.19 96 GLN A CA 1
ATOM 743 C C . GLN A 1 96 ? -5.873 -15.247 25.091 1.00 67.19 96 GLN A C 1
ATOM 745 O O . GLN A 1 96 ? -6.414 -15.477 26.169 1.00 67.19 96 GLN A O 1
ATOM 750 N N . TYR A 1 97 ? -6.447 -14.472 24.163 1.00 63.69 97 TYR A N 1
ATOM 751 C CA . TYR A 1 97 ? -7.772 -13.883 24.341 1.00 63.69 97 TYR A CA 1
ATOM 752 C C . TYR A 1 97 ? -8.878 -14.953 24.396 1.00 63.69 97 TYR A C 1
ATOM 754 O O . TYR A 1 97 ? -9.729 -14.898 25.280 1.00 63.69 97 TYR A O 1
ATOM 762 N N . ALA A 1 98 ? -8.833 -15.960 23.520 1.00 64.62 98 ALA A N 1
ATOM 763 C CA . ALA A 1 98 ? -9.766 -17.084 23.498 1.00 64.62 98 ALA A CA 1
ATOM 764 C C . ALA A 1 98 ? -9.660 -17.946 24.767 1.00 64.62 98 ALA A C 1
ATOM 766 O O . ALA A 1 98 ? -10.684 -18.304 25.339 1.00 64.62 98 ALA A O 1
ATOM 767 N N . GLU A 1 99 ? -8.446 -18.212 25.259 1.00 69.31 99 GLU A N 1
ATOM 768 C CA . GLU A 1 99 ? -8.214 -18.896 26.538 1.00 69.31 99 GLU A CA 1
ATOM 769 C C . GLU A 1 99 ? -8.735 -18.074 27.724 1.00 69.31 99 GLU A C 1
ATOM 771 O O . GLU A 1 99 ? -9.350 -18.627 28.635 1.00 69.31 99 GLU A O 1
ATOM 776 N N . SER A 1 100 ? -8.536 -16.750 27.713 1.00 69.19 100 SER A N 1
ATOM 777 C CA . SER A 1 100 ? -9.060 -15.870 28.763 1.00 69.19 100 SER A CA 1
ATOM 778 C C . SER A 1 100 ? -10.592 -15.813 28.764 1.00 69.19 100 SER A C 1
ATOM 780 O O . SER A 1 100 ? -11.198 -15.855 29.831 1.00 69.19 100 SER A O 1
ATOM 782 N N . LEU A 1 101 ? -11.221 -15.809 27.582 1.00 65.62 101 LEU A N 1
ATOM 783 C CA . LEU A 1 101 ? -12.673 -15.913 27.430 1.00 65.62 101 LEU A CA 1
ATOM 784 C C . LEU A 1 101 ? -13.197 -17.273 27.907 1.00 65.62 101 LEU A C 1
ATOM 786 O O . LEU A 1 101 ? -14.199 -17.310 28.613 1.00 65.62 101 LEU A O 1
ATOM 790 N N . ALA A 1 102 ? -12.507 -18.372 27.582 1.00 68.94 102 ALA A N 1
ATOM 791 C CA . ALA A 1 102 ? -12.878 -19.712 28.036 1.00 68.94 102 ALA A CA 1
ATOM 792 C C . ALA A 1 102 ? -12.791 -19.862 29.567 1.00 68.94 102 ALA A C 1
ATOM 794 O O . ALA A 1 102 ? -13.642 -20.513 30.162 1.00 68.94 102 ALA A O 1
ATOM 795 N N . LYS A 1 103 ? -11.805 -19.226 30.221 1.00 73.88 103 LYS A N 1
ATOM 796 C CA . LYS A 1 103 ? -11.685 -19.205 31.693 1.00 73.88 103 LYS A CA 1
ATOM 797 C C . LYS A 1 103 ? -12.716 -18.298 32.374 1.00 73.88 103 LYS A C 1
ATOM 799 O O . LYS A 1 103 ? -13.149 -18.610 33.477 1.00 73.88 103 LYS A O 1
ATOM 804 N N . ALA A 1 104 ? -13.095 -17.185 31.743 1.00 72.50 104 ALA A N 1
ATOM 805 C CA . ALA A 1 104 ? -14.051 -16.221 32.297 1.00 72.50 104 ALA A CA 1
ATOM 806 C C . ALA A 1 104 ? -15.522 -16.663 32.174 1.00 72.50 104 ALA A C 1
ATOM 808 O O . ALA A 1 104 ? -16.385 -16.079 32.825 1.00 72.50 104 ALA A O 1
ATOM 809 N N . LEU A 1 105 ? -15.815 -17.681 31.359 1.00 58.12 105 LEU A N 1
ATOM 810 C CA . LEU A 1 105 ? -17.161 -18.215 31.137 1.00 58.12 105 LEU A CA 1
ATOM 811 C C . LEU A 1 105 ? -17.283 -19.670 31.639 1.00 58.12 105 LEU A C 1
ATOM 813 O O . LEU A 1 105 ? -17.407 -20.587 30.822 1.00 58.12 105 LEU A O 1
ATOM 817 N N . PRO A 1 106 ? -17.292 -19.927 32.962 1.00 51.34 106 PRO A N 1
ATOM 818 C CA . PRO A 1 106 ? -17.692 -21.229 33.480 1.00 51.34 106 PRO A CA 1
ATOM 819 C C . PRO A 1 106 ? -19.209 -21.383 33.274 1.00 51.34 106 PRO A C 1
ATOM 821 O O . PRO A 1 106 ? -20.003 -20.834 34.029 1.00 51.34 106 PRO A O 1
ATOM 824 N N . GLY A 1 107 ? -19.622 -22.073 32.205 1.00 55.75 107 GLY A N 1
ATOM 825 C CA . GLY A 1 107 ? -21.037 -22.389 31.946 1.00 55.75 107 GLY A CA 1
ATOM 826 C C . GLY A 1 107 ? -21.548 -22.135 30.523 1.00 55.75 107 GLY A C 1
ATOM 827 O O . GLY A 1 107 ? -22.668 -22.530 30.212 1.00 55.75 107 GLY A O 1
ATOM 828 N N . ALA A 1 108 ? -20.755 -21.539 29.626 1.00 47.91 108 ALA A N 1
ATOM 829 C CA . ALA A 1 108 ? -21.131 -21.415 28.215 1.00 47.91 108 ALA A CA 1
ATOM 830 C C . ALA A 1 108 ? -20.600 -22.628 27.432 1.00 47.91 108 ALA A C 1
ATOM 832 O O . ALA A 1 108 ? -19.412 -22.707 27.127 1.00 47.91 108 ALA A O 1
ATOM 833 N N . GLY A 1 109 ? -21.475 -23.596 27.146 1.00 38.81 109 GLY A N 1
ATOM 834 C CA . GLY A 1 109 ? -21.170 -24.877 26.499 1.00 38.81 109 GLY A CA 1
ATOM 835 C C . GLY A 1 109 ? -20.591 -24.798 25.077 1.00 38.81 109 GLY A C 1
ATOM 836 O O . GLY A 1 109 ? -21.224 -25.229 24.121 1.00 38.81 109 GLY A O 1
ATOM 837 N N . LEU A 1 110 ? -19.346 -24.344 24.931 1.00 47.22 110 LEU A N 1
ATOM 838 C CA . LEU A 1 110 ? -18.546 -24.447 23.703 1.00 47.22 110 LEU A CA 1
ATOM 839 C C . LEU A 1 110 ? -17.711 -25.743 23.674 1.00 47.22 110 LEU A C 1
ATOM 841 O O . LEU A 1 110 ? -16.551 -25.740 23.271 1.00 47.22 110 LEU A O 1
ATOM 845 N N . HIS A 1 111 ? -18.289 -26.872 24.094 1.00 44.03 111 HIS A N 1
ATOM 846 C CA . HIS A 1 111 ? -17.656 -28.198 23.987 1.00 44.03 111 HIS A CA 1
ATOM 847 C C . HIS A 1 111 ? -17.874 -28.890 22.625 1.00 44.03 111 HIS A C 1
ATOM 849 O O . HIS A 1 111 ? -17.513 -30.048 22.464 1.00 44.03 111 HIS A O 1
ATOM 855 N N . GLY A 1 112 ? -18.409 -28.188 21.617 1.00 39.81 112 GLY A N 1
ATOM 856 C CA . GLY A 1 112 ? -18.862 -28.813 20.365 1.00 39.81 112 GLY A CA 1
ATOM 857 C C . GLY A 1 112 ? -18.058 -28.561 19.082 1.00 39.81 112 GLY A C 1
ATOM 858 O O . GLY A 1 112 ? -18.475 -29.062 18.048 1.00 39.81 112 GLY A O 1
ATOM 859 N N . ALA A 1 113 ? -16.961 -27.788 19.073 1.00 43.19 113 ALA A N 1
ATOM 860 C CA . ALA A 1 113 ? -16.371 -27.328 17.796 1.00 43.19 113 ALA A CA 1
ATOM 861 C C . ALA A 1 113 ? -14.848 -27.508 17.626 1.00 43.19 113 ALA A C 1
ATOM 863 O O . ALA A 1 113 ? -14.273 -26.979 16.676 1.00 43.19 113 ALA A O 1
ATOM 864 N N . MET A 1 114 ? -14.180 -28.274 18.495 1.00 41.22 114 MET A N 1
ATOM 865 C CA . MET A 1 114 ? -12.783 -28.690 18.288 1.00 41.22 114 MET A CA 1
ATOM 866 C C . MET A 1 114 ? -12.668 -30.197 18.030 1.00 41.22 114 MET A C 1
ATOM 868 O O . MET A 1 114 ? -11.865 -30.892 18.650 1.00 41.22 114 MET A O 1
ATOM 872 N N . GLU A 1 115 ? -13.422 -30.716 17.062 1.00 37.41 115 GLU A N 1
ATOM 873 C CA . GLU A 1 115 ? -12.988 -31.940 16.388 1.00 37.41 115 GLU A CA 1
ATOM 874 C C . GLU A 1 115 ? -11.858 -31.577 15.422 1.00 37.41 115 GLU A C 1
ATOM 876 O O . GLU A 1 115 ? -12.049 -31.115 14.299 1.00 37.41 115 GLU A O 1
ATOM 881 N N . THR A 1 116 ? -10.628 -31.754 15.899 1.00 47.09 116 THR A N 1
ATOM 882 C CA . THR A 1 116 ? -9.455 -31.832 15.029 1.00 47.09 116 THR A CA 1
ATOM 883 C C . THR A 1 116 ? -9.644 -33.034 14.099 1.00 47.09 116 THR A C 1
ATOM 885 O O . THR A 1 116 ? -9.811 -34.146 14.606 1.00 47.09 116 THR A O 1
ATOM 888 N N . PRO A 1 117 ? -9.577 -32.889 12.759 1.00 40.47 117 PRO A N 1
ATOM 889 C CA . PRO A 1 117 ? -9.643 -34.040 11.869 1.00 40.47 117 PRO A CA 1
ATOM 890 C C . PRO A 1 117 ? -8.384 -34.896 12.061 1.00 40.47 117 PRO A C 1
ATOM 892 O O . PRO A 1 117 ? -7.327 -34.653 11.471 1.00 40.47 117 PRO A O 1
ATOM 895 N N . ARG A 1 118 ? -8.471 -35.905 12.934 1.00 42.34 118 ARG A N 1
ATOM 896 C CA . ARG A 1 118 ? -7.466 -36.961 13.044 1.00 42.34 118 ARG A CA 1
ATOM 897 C C . ARG A 1 118 ? -7.497 -37.774 11.754 1.00 42.34 118 ARG A C 1
ATOM 899 O O . ARG A 1 118 ? -8.480 -38.437 11.438 1.00 42.34 118 ARG A O 1
ATOM 906 N N . ARG A 1 119 ? -6.374 -37.715 11.035 1.00 39.09 119 ARG A N 1
ATOM 907 C CA . ARG A 1 119 ? -5.962 -38.600 9.938 1.00 39.09 119 ARG A CA 1
ATOM 908 C C . ARG A 1 119 ? -6.600 -39.994 10.032 1.00 39.09 119 ARG A C 1
ATOM 910 O O . ARG A 1 119 ? -6.211 -40.786 10.888 1.00 39.09 119 ARG A O 1
ATOM 917 N N . ARG A 1 120 ? -7.439 -40.349 9.059 1.00 40.50 120 ARG A N 1
ATOM 918 C CA . ARG A 1 120 ? -7.602 -41.744 8.632 1.00 40.50 120 ARG A CA 1
ATOM 919 C C . ARG A 1 120 ? -7.094 -41.887 7.202 1.00 40.50 120 ARG A C 1
ATOM 921 O O . ARG A 1 120 ? -7.660 -41.347 6.262 1.00 40.50 120 ARG A O 1
ATOM 928 N N . ARG A 1 121 ? -5.963 -42.587 7.085 1.00 42.22 121 ARG A N 1
ATOM 929 C CA . ARG A 1 121 ? -5.450 -43.188 5.851 1.00 42.22 121 ARG A CA 1
ATOM 930 C C . ARG A 1 121 ? -6.335 -44.383 5.480 1.00 42.22 121 ARG A C 1
ATOM 932 O O . ARG A 1 121 ? -6.541 -45.239 6.333 1.00 42.22 121 ARG A O 1
ATOM 939 N N . ARG A 1 122 ? -6.775 -44.434 4.224 1.00 43.16 122 ARG A N 1
ATOM 940 C CA . ARG A 1 122 ? -7.150 -45.583 3.360 1.00 43.16 122 ARG A CA 1
ATOM 941 C C . ARG A 1 122 ? -7.859 -44.902 2.178 1.00 43.16 122 ARG A C 1
ATOM 943 O O . ARG A 1 122 ? -8.831 -44.208 2.416 1.00 43.16 122 ARG A O 1
ATOM 950 N N . GLY A 1 123 ? -7.337 -44.836 0.961 1.00 44.16 123 GLY A N 1
ATOM 951 C CA . GLY A 1 123 ? -6.659 -45.866 0.186 1.00 44.16 123 GLY A CA 1
ATOM 952 C C . GLY A 1 123 ? -7.649 -46.323 -0.885 1.00 44.16 123 GLY A C 1
ATOM 953 O O . GLY A 1 123 ? -8.666 -46.875 -0.489 1.00 44.16 123 GLY A O 1
ATOM 954 N N . GLN A 1 124 ? -7.300 -46.092 -2.162 1.00 52.12 124 GLN A N 1
ATOM 955 C CA . GLN A 1 124 ? -7.880 -46.702 -3.378 1.00 52.12 124 GLN A CA 1
ATOM 956 C C . GLN A 1 124 ? -9.329 -46.279 -3.712 1.00 52.12 124 GLN A C 1
ATOM 958 O O . GLN A 1 124 ? -10.141 -46.097 -2.821 1.00 52.12 124 GLN A O 1
ATOM 963 N N . ASP A 1 125 ? -9.778 -46.063 -4.945 1.00 45.81 125 ASP A N 1
ATOM 964 C CA . ASP A 1 125 ? -9.204 -46.086 -6.291 1.00 45.81 125 ASP A CA 1
ATOM 965 C C . ASP A 1 125 ? -10.221 -45.397 -7.224 1.00 45.81 125 ASP A C 1
ATOM 967 O O . ASP A 1 125 ? -11.421 -45.480 -6.984 1.00 45.81 125 ASP A O 1
ATOM 971 N N . GLY A 1 1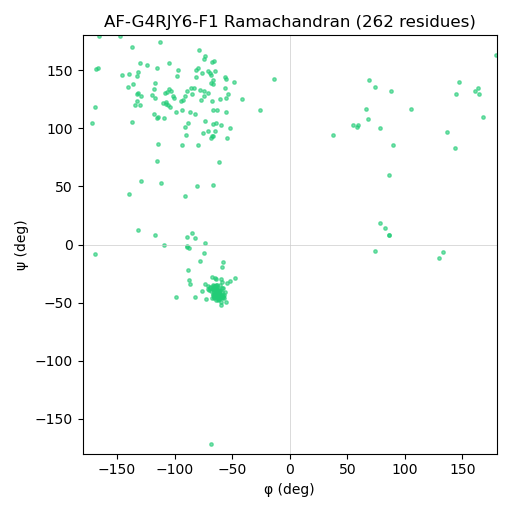26 ? -9.726 -44.785 -8.306 1.00 46.88 126 GLY A N 1
ATOM 972 C CA . GLY A 1 126 ? -10.382 -44.786 -9.623 1.00 46.88 126 GLY A CA 1
ATOM 973 C C . GLY A 1 126 ? -11.631 -43.918 -9.860 1.00 46.88 126 GLY A C 1
ATOM 974 O O . GLY A 1 126 ? -12.601 -43.941 -9.117 1.00 46.88 126 GLY A O 1
ATOM 975 N N . GLY A 1 127 ? -11.649 -43.227 -11.005 1.00 41.56 127 GLY A N 1
ATOM 976 C CA . GLY A 1 127 ? -12.895 -42.768 -11.636 1.00 41.56 127 GLY A CA 1
ATOM 977 C C . GLY A 1 127 ? -12.849 -41.337 -12.156 1.00 41.56 127 GLY A C 1
ATOM 978 O O . GLY A 1 127 ? -13.045 -40.385 -11.413 1.00 41.56 127 GLY A O 1
ATOM 979 N N . GLN A 1 128 ? -12.574 -41.201 -13.448 1.00 46.66 128 GLN A N 1
ATOM 980 C CA . GLN A 1 128 ? -12.478 -39.948 -14.192 1.00 46.66 128 GLN A CA 1
ATOM 981 C C . GLN A 1 128 ? -13.849 -39.350 -14.565 1.00 46.66 128 GLN A C 1
ATOM 983 O O . GLN A 1 128 ? -14.851 -40.053 -14.619 1.00 46.66 128 GLN A O 1
ATOM 988 N N . ALA A 1 129 ? -13.773 -38.088 -15.007 1.00 47.75 129 ALA A N 1
ATOM 989 C CA . ALA A 1 129 ? -14.617 -37.423 -16.007 1.00 47.75 129 ALA A CA 1
ATOM 990 C C . ALA A 1 129 ? -15.917 -36.741 -15.538 1.00 47.75 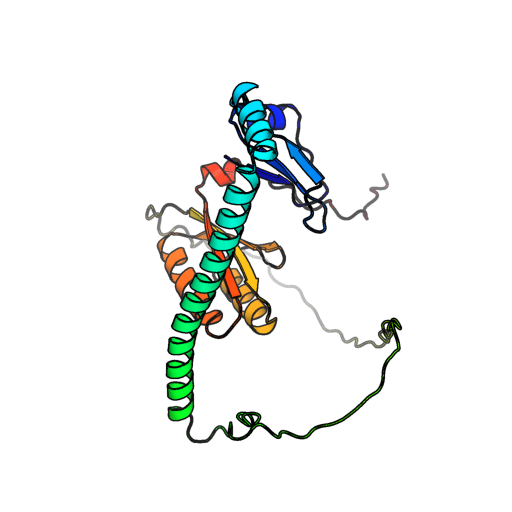129 ALA A C 1
ATOM 992 O O . ALA A 1 129 ? -16.755 -37.318 -14.859 1.00 47.75 129 ALA A O 1
ATOM 993 N N . GLY A 1 130 ? -16.105 -35.495 -15.997 1.00 44.38 130 GLY A N 1
ATOM 994 C CA . GLY A 1 130 ? -17.407 -34.819 -15.978 1.00 44.38 130 GLY A CA 1
ATOM 995 C C . GLY A 1 130 ? -17.346 -33.323 -15.687 1.00 44.38 130 GLY A C 1
ATOM 996 O O . GLY A 1 130 ? -17.537 -32.881 -14.562 1.00 44.38 130 GLY A O 1
ATOM 997 N N . VAL A 1 131 ? -17.081 -32.527 -16.719 1.00 55.84 131 VAL A N 1
ATOM 998 C CA . VAL A 1 131 ? -16.954 -31.064 -16.698 1.00 55.84 131 VAL A CA 1
ATOM 999 C C . VAL A 1 131 ? -18.330 -30.376 -16.823 1.00 55.84 131 VAL A C 1
ATOM 1001 O O . VAL A 1 131 ? -19.058 -30.632 -17.770 1.00 55.84 131 VAL A O 1
ATOM 1004 N N . ARG A 1 132 ? -18.594 -29.428 -15.906 1.00 42.81 132 ARG A N 1
ATOM 1005 C CA . ARG A 1 132 ? -19.447 -28.209 -15.984 1.00 42.81 132 ARG A CA 1
ATOM 1006 C C . ARG A 1 132 ? -20.951 -28.345 -16.300 1.00 42.81 132 ARG A C 1
ATOM 1008 O O . ARG A 1 132 ? -21.365 -28.307 -17.452 1.00 42.81 132 ARG A O 1
ATOM 1015 N N . GLY A 1 133 ? -21.765 -28.217 -15.247 1.00 44.72 133 GLY A N 1
ATOM 1016 C CA . GLY A 1 133 ? -23.144 -27.709 -15.297 1.00 44.72 133 GLY A CA 1
ATOM 1017 C C . GLY A 1 133 ? -23.291 -26.420 -14.467 1.00 44.72 133 GLY A C 1
ATOM 1018 O O . GLY A 1 133 ? -22.775 -26.337 -13.355 1.00 44.72 133 GLY A O 1
ATOM 1019 N N . ARG A 1 134 ? -23.955 -25.395 -15.022 1.00 50.44 134 ARG A N 1
ATOM 1020 C CA . ARG A 1 134 ? -24.370 -24.150 -14.335 1.00 50.44 134 ARG A CA 1
ATOM 1021 C C . ARG A 1 134 ? -25.464 -24.444 -13.293 1.00 50.44 134 ARG A C 1
ATOM 1023 O O . ARG A 1 134 ? -26.370 -25.201 -13.626 1.00 50.44 134 ARG A O 1
ATOM 1030 N N . PRO A 1 135 ? -25.511 -23.742 -12.147 1.00 60.34 135 PRO A N 1
ATOM 1031 C CA . PRO A 1 135 ? -26.742 -23.591 -11.379 1.00 60.34 135 PRO A CA 1
ATOM 1032 C C . PRO A 1 135 ? -27.382 -22.216 -11.611 1.00 60.34 135 PRO A C 1
ATOM 1034 O O . PRO A 1 135 ? -26.759 -21.163 -11.481 1.00 60.34 135 PRO A O 1
ATOM 1037 N N . THR A 1 136 ? -28.656 -22.267 -11.966 1.00 58.22 136 THR A N 1
ATOM 1038 C CA . THR A 1 136 ? -29.645 -21.191 -12.028 1.00 58.22 136 THR A CA 1
ATOM 1039 C C . THR A 1 136 ? -29.984 -20.647 -10.633 1.00 58.22 136 THR A C 1
ATOM 1041 O O . THR A 1 136 ? -30.105 -21.414 -9.681 1.00 58.22 136 THR A O 1
ATOM 1044 N N . HIS A 1 137 ? -30.175 -19.328 -10.513 1.00 57.38 137 HIS A N 1
ATOM 1045 C CA . HIS A 1 137 ? -30.724 -18.680 -9.312 1.00 57.38 137 HIS A CA 1
ATOM 1046 C C . HIS A 1 137 ? -32.199 -19.084 -9.090 1.00 57.38 137 HIS A C 1
ATOM 1048 O O . HIS A 1 137 ? -32.957 -19.086 -10.061 1.00 57.38 137 HIS A O 1
ATOM 1054 N N . PRO A 1 138 ? -32.638 -19.364 -7.848 1.00 72.81 138 PRO A N 1
ATOM 1055 C CA . PRO A 1 138 ? -34.055 -19.522 -7.523 1.00 72.81 138 PRO A CA 1
ATOM 1056 C C . PRO A 1 138 ? -34.767 -18.156 -7.365 1.00 72.81 138 PRO A C 1
ATOM 1058 O O . PRO A 1 138 ? -34.118 -17.170 -6.999 1.00 72.81 138 PRO A O 1
ATOM 1061 N N . PRO A 1 139 ? -36.088 -18.075 -7.629 1.00 68.31 139 PRO A N 1
ATOM 1062 C CA . PRO A 1 139 ? -36.865 -16.837 -7.561 1.00 68.31 139 PRO A CA 1
ATOM 1063 C C . PRO A 1 139 ? -37.295 -16.483 -6.125 1.00 68.31 139 PRO A C 1
ATOM 1065 O O . PRO A 1 139 ? -37.530 -17.359 -5.295 1.00 68.31 139 PRO A O 1
ATOM 1068 N N . VAL A 1 140 ? -37.431 -15.181 -5.847 1.00 72.50 140 VAL A N 1
ATOM 1069 C CA . VAL A 1 140 ? -37.961 -14.627 -4.585 1.00 72.50 140 VAL A CA 1
ATOM 1070 C C . VAL A 1 140 ? -39.489 -14.467 -4.704 1.00 72.50 140 VAL A C 1
ATOM 1072 O O . VAL A 1 140 ? -39.943 -13.913 -5.707 1.00 72.50 140 VAL A O 1
ATOM 1075 N N . PRO A 1 141 ? -40.294 -14.921 -3.725 1.00 69.62 141 PRO A N 1
ATOM 1076 C CA . PRO A 1 141 ? -41.754 -14.793 -3.757 1.00 69.62 141 PRO A CA 1
ATOM 1077 C C . PRO A 1 141 ? -42.234 -13.361 -3.431 1.00 69.62 141 PRO A C 1
ATOM 1079 O O . PRO A 1 141 ? -41.613 -12.690 -2.602 1.00 69.62 141 PRO A O 1
ATOM 1082 N N . PRO A 1 142 ? -43.353 -12.884 -4.016 1.00 50.16 142 PRO A N 1
ATOM 1083 C CA . PRO A 1 142 ? -44.002 -11.638 -3.621 1.00 50.16 142 PRO A CA 1
ATOM 1084 C C . PRO A 1 142 ? -45.164 -11.900 -2.645 1.00 50.16 142 PRO A C 1
ATOM 1086 O O . PRO A 1 142 ? -45.859 -12.906 -2.762 1.00 50.16 142 PRO A O 1
ATOM 1089 N N . GLY A 1 143 ? -45.452 -10.956 -1.744 1.00 52.94 143 GLY A N 1
ATOM 1090 C CA . GLY A 1 143 ? -46.783 -10.869 -1.133 1.00 52.94 143 GLY A CA 1
ATOM 1091 C C . GLY A 1 143 ? -46.853 -10.380 0.313 1.00 52.94 143 GLY A C 1
ATOM 1092 O O . GLY A 1 143 ? -46.088 -10.805 1.167 1.00 52.94 143 GLY A O 1
ATOM 1093 N N . ALA A 1 144 ? -47.878 -9.550 0.541 1.00 50.84 144 ALA A N 1
ATOM 1094 C CA . ALA A 1 144 ? -48.514 -9.182 1.810 1.00 50.84 144 ALA A CA 1
ATOM 1095 C C . ALA A 1 144 ? -47.660 -8.332 2.780 1.00 50.84 144 ALA A C 1
ATOM 1097 O O . ALA A 1 144 ? -46.722 -8.796 3.404 1.00 50.84 144 ALA A O 1
ATOM 1098 N N . GLY A 1 145 ? -47.923 -7.041 2.984 1.00 46.19 145 GLY A N 1
ATOM 1099 C CA . GLY A 1 145 ? -49.238 -6.444 3.198 1.00 46.19 145 GLY A CA 1
ATOM 1100 C C . GLY A 1 145 ? -49.556 -6.429 4.693 1.00 46.19 145 GLY A C 1
ATOM 1101 O O . GLY A 1 145 ? -50.232 -7.321 5.189 1.00 46.19 145 GLY A O 1
ATOM 1102 N N . ARG A 1 146 ? -49.103 -5.393 5.407 1.00 47.66 146 ARG A N 1
ATOM 1103 C CA . ARG A 1 146 ? -49.713 -4.960 6.671 1.00 47.66 146 ARG A CA 1
ATOM 1104 C C . ARG A 1 146 ? -49.807 -3.439 6.695 1.00 47.66 146 ARG A C 1
ATOM 1106 O O . ARG A 1 146 ? -48.817 -2.734 6.852 1.00 47.66 146 ARG A O 1
ATOM 1113 N N . ARG A 1 147 ? -51.040 -2.973 6.500 1.00 50.19 147 ARG A N 1
ATOM 1114 C CA . ARG A 1 147 ? -51.544 -1.680 6.963 1.00 50.19 147 ARG A CA 1
ATOM 1115 C C . ARG A 1 147 ? -51.645 -1.728 8.492 1.00 50.19 147 ARG A C 1
ATOM 1117 O O . ARG A 1 147 ? -51.980 -2.781 9.026 1.00 50.19 147 ARG A O 1
ATOM 1124 N N . SER A 1 148 ? -51.425 -0.599 9.160 1.00 55.03 148 SER A N 1
ATOM 1125 C CA . SER A 1 148 ? -52.456 -0.002 10.020 1.00 55.03 148 SER A CA 1
ATOM 1126 C C . SER A 1 148 ? -52.084 1.423 10.459 1.00 55.03 148 SER A C 1
ATOM 1128 O O . SER A 1 148 ? -50.894 1.733 10.520 1.00 55.03 148 SER A O 1
ATOM 1130 N N . PRO A 1 149 ? -53.084 2.293 10.711 1.00 53.09 149 PRO A N 1
ATOM 1131 C CA . PRO A 1 149 ? -52.942 3.745 10.804 1.00 53.09 149 PRO A CA 1
ATOM 1132 C C . PRO A 1 149 ? -53.182 4.289 12.228 1.00 53.09 149 PRO A C 1
ATOM 1134 O O . PRO A 1 149 ? -53.622 3.574 13.121 1.00 53.09 149 PRO A O 1
ATOM 1137 N N . GLY A 1 150 ? -52.955 5.590 12.403 1.00 48.78 150 GLY A N 1
ATOM 1138 C CA . GLY A 1 150 ? -53.254 6.374 13.608 1.00 48.78 150 GLY A CA 1
ATOM 1139 C C . GLY A 1 150 ? -52.146 7.410 13.779 1.00 48.78 150 GLY A C 1
ATOM 1140 O O . GLY A 1 150 ? -50.980 7.066 13.664 1.00 48.78 150 GLY A O 1
ATOM 1141 N N . GLY A 1 151 ? -52.357 8.701 13.966 1.00 46.16 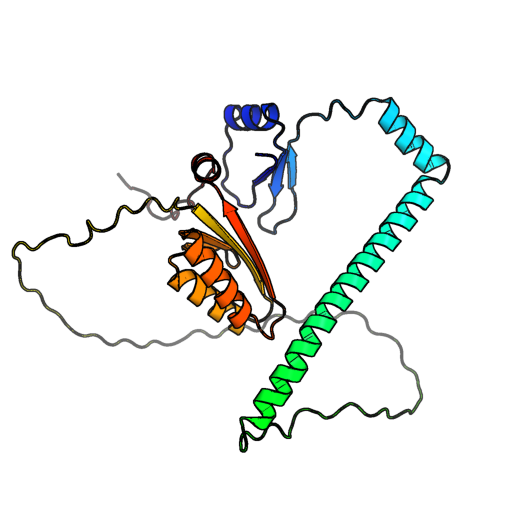151 GLY A N 1
ATOM 1142 C CA . GLY A 1 151 ? -53.503 9.511 14.350 1.00 46.16 151 GLY A CA 1
ATOM 1143 C C . GLY A 1 151 ? -52.880 10.854 14.766 1.00 46.16 151 GLY A C 1
ATOM 1144 O O . GLY A 1 151 ? -51.823 10.870 15.389 1.00 46.16 151 GLY A O 1
ATOM 1145 N N . ALA A 1 152 ? -53.462 11.958 14.309 1.00 49.50 152 ALA A N 1
ATOM 1146 C CA . ALA A 1 152 ? -53.024 13.350 14.497 1.00 49.50 152 ALA A CA 1
ATOM 1147 C C . ALA A 1 152 ? -53.165 13.808 15.990 1.00 49.50 152 ALA A C 1
ATOM 1149 O O . ALA A 1 152 ? -53.543 12.956 16.792 1.00 49.50 152 ALA A O 1
ATOM 1150 N N . PRO A 1 153 ? -52.990 15.093 16.413 1.00 50.97 153 PRO A N 1
ATOM 1151 C CA . PRO A 1 153 ? -52.822 16.326 15.630 1.00 50.97 153 PRO A CA 1
ATOM 1152 C C . PRO A 1 153 ? -51.914 17.447 16.217 1.00 50.97 153 PRO A C 1
ATOM 1154 O O . PRO A 1 153 ? -51.343 17.372 17.297 1.00 50.97 153 PRO A O 1
ATOM 1157 N N . ARG A 1 154 ? -51.839 18.507 15.399 1.00 44.09 154 ARG A N 1
ATOM 1158 C CA . ARG A 1 154 ? -51.532 19.937 15.611 1.00 44.09 154 ARG A CA 1
ATOM 1159 C C . ARG A 1 154 ? -51.535 20.496 17.049 1.00 44.09 154 ARG A C 1
ATOM 1161 O O . ARG A 1 154 ? -52.495 20.303 17.785 1.00 44.09 154 ARG A O 1
ATOM 1168 N N . GLY A 1 155 ? -50.592 21.409 17.309 1.00 44.50 155 GLY A N 1
ATOM 1169 C CA . GLY A 1 155 ? -50.766 22.522 18.251 1.00 44.50 155 GLY A CA 1
ATOM 1170 C C . GLY A 1 155 ? -49.456 23.210 18.660 1.00 44.50 155 GLY A C 1
ATOM 1171 O O . GLY A 1 155 ? -48.560 22.524 19.132 1.00 44.50 155 GLY A O 1
ATOM 1172 N N . GLN A 1 156 ? -49.428 24.551 18.559 1.00 46.41 156 GLN A N 1
ATOM 1173 C CA . GLN A 1 156 ? -48.492 25.507 19.200 1.00 46.41 156 GLN A CA 1
ATOM 1174 C C . GLN A 1 156 ? -47.107 25.597 18.512 1.00 46.41 156 GLN A C 1
ATOM 1176 O O . GLN A 1 156 ? -46.281 24.702 18.629 1.00 46.41 156 GLN A O 1
ATOM 1181 N N . GLU A 1 157 ? -46.767 26.583 17.669 1.00 36.12 157 GLU A N 1
ATOM 1182 C CA . GLU A 1 157 ? -46.820 28.046 17.855 1.00 36.12 157 GLU A CA 1
ATOM 1183 C C . GLU A 1 157 ? -46.440 28.479 19.272 1.00 36.12 157 GLU A C 1
ATOM 1185 O O . GLU A 1 157 ? -47.276 28.503 20.165 1.00 36.12 157 GLU A O 1
ATOM 1190 N N . ALA A 1 158 ? -45.160 28.809 19.469 1.00 40.94 158 ALA A N 1
ATOM 1191 C CA . ALA A 1 158 ? -44.726 30.154 19.849 1.00 40.94 158 ALA A CA 1
ATOM 1192 C C . ALA A 1 158 ? -43.310 30.134 20.451 1.00 40.94 158 ALA A C 1
ATOM 1194 O O . ALA A 1 158 ? -43.015 29.437 21.416 1.00 40.94 158 ALA A O 1
ATOM 1195 N N . SER A 1 159 ? -42.490 31.053 19.939 1.00 39.59 159 SER A N 1
ATOM 1196 C CA . SER A 1 159 ? -41.522 31.849 20.703 1.00 39.59 159 SER A CA 1
ATOM 1197 C C . SER A 1 159 ? -40.322 31.168 21.382 1.00 39.59 159 SER A C 1
ATOM 1199 O O . SER A 1 159 ? -40.426 30.511 22.409 1.00 39.59 159 SER A O 1
ATOM 1201 N N . LEU A 1 160 ? -39.144 31.579 20.890 1.00 41.53 160 LEU A N 1
ATOM 1202 C CA . LEU A 1 160 ? -38.011 32.037 21.703 1.00 41.53 160 LEU A CA 1
ATOM 1203 C C . LEU A 1 160 ? -37.468 31.041 22.736 1.00 41.53 160 LEU A C 1
ATOM 1205 O O . LEU A 1 160 ? -37.936 31.028 23.868 1.00 41.53 160 LEU A O 1
ATOM 1209 N N . ARG A 1 161 ? -36.351 30.369 22.419 1.00 40.38 161 ARG A N 1
ATOM 1210 C CA . ARG A 1 161 ? -35.225 30.199 23.362 1.00 40.38 161 ARG A CA 1
ATOM 1211 C C . ARG A 1 161 ? -33.993 29.577 22.693 1.00 40.38 161 ARG A C 1
ATOM 1213 O O . ARG A 1 161 ? -33.915 28.377 22.486 1.00 40.38 161 ARG A O 1
ATOM 1220 N N . ARG A 1 162 ? -33.023 30.466 22.459 1.00 41.31 162 ARG A N 1
ATOM 1221 C CA . ARG A 1 162 ? -31.583 30.317 22.725 1.00 41.31 162 ARG A CA 1
ATOM 1222 C C . ARG A 1 162 ? -30.880 29.098 22.119 1.00 41.31 162 ARG A C 1
ATOM 1224 O O . ARG A 1 162 ? -30.858 28.026 22.712 1.00 41.31 162 ARG A O 1
ATOM 1231 N N . ASP A 1 163 ? -30.156 29.370 21.034 1.00 39.47 163 ASP A N 1
ATOM 1232 C CA . ASP A 1 163 ? -28.899 28.697 20.692 1.00 39.47 163 ASP A CA 1
ATOM 1233 C C . ASP A 1 163 ? -28.024 28.497 21.938 1.00 39.47 163 ASP A C 1
ATOM 1235 O O . ASP A 1 163 ? -27.671 29.485 22.594 1.00 39.47 163 ASP A O 1
ATOM 1239 N N . PRO A 1 164 ? -27.588 27.262 22.236 1.00 43.22 164 PRO A N 1
ATOM 1240 C CA . PRO A 1 164 ? -26.589 27.058 23.258 1.00 43.22 164 PRO A CA 1
ATOM 1241 C C . PRO A 1 164 ? -25.453 26.182 22.734 1.00 43.22 164 PRO A C 1
ATOM 1243 O O . PRO A 1 164 ? -25.181 25.184 23.373 1.00 43.22 164 PRO A O 1
ATOM 1246 N N . GLN A 1 165 ? -24.791 26.508 21.609 1.00 46.84 165 GLN A N 1
ATOM 1247 C CA . GLN A 1 165 ? -23.468 25.929 21.262 1.00 46.84 165 GLN A CA 1
ATOM 1248 C C . GLN A 1 165 ? -22.475 26.937 20.653 1.00 46.84 165 GLN A C 1
ATOM 1250 O O . GLN A 1 165 ? -21.705 26.638 19.742 1.00 46.84 165 GLN A O 1
ATOM 1255 N N . ARG A 1 166 ? -22.421 28.139 21.245 1.00 34.06 166 ARG A N 1
ATOM 1256 C CA . ARG A 1 166 ? -21.191 28.948 21.308 1.00 34.06 166 ARG A CA 1
ATOM 1257 C C . ARG A 1 166 ? -20.452 28.573 22.592 1.00 34.06 166 ARG A C 1
ATOM 1259 O O . ARG A 1 166 ? -20.740 29.103 23.658 1.00 34.06 166 ARG A O 1
ATOM 1266 N N . GLY A 1 167 ? -19.515 27.640 22.495 1.00 33.19 167 GLY A N 1
ATOM 1267 C CA . GLY A 1 167 ? -18.657 27.263 23.609 1.00 33.19 167 GLY A CA 1
ATOM 1268 C C . GLY A 1 167 ? -17.523 26.375 23.126 1.00 33.19 167 GLY A C 1
ATOM 1269 O O . GLY A 1 167 ? -17.770 25.278 22.646 1.00 33.19 167 GLY A O 1
ATOM 1270 N N . GLN A 1 168 ? -16.292 26.857 23.303 1.00 42.44 168 GLN A N 1
ATOM 1271 C CA . GLN A 1 168 ? -15.023 26.145 23.104 1.00 42.44 168 GLN A CA 1
ATOM 1272 C C . GLN A 1 168 ? -14.454 26.144 21.678 1.00 42.44 168 GLN A C 1
ATOM 1274 O O . GLN A 1 168 ? -14.108 25.129 21.081 1.00 42.44 168 GLN A O 1
ATOM 1279 N N . SER A 1 169 ? -14.197 27.357 21.202 1.00 34.69 169 SER A N 1
ATOM 1280 C CA . SER A 1 169 ? -12.928 27.691 20.559 1.00 34.69 169 SER A CA 1
ATOM 1281 C C . SER A 1 169 ? -11.748 27.348 21.486 1.00 34.69 169 SER A C 1
ATOM 1283 O O . SER A 1 169 ? -11.320 28.162 22.298 1.00 34.69 169 SER A O 1
ATOM 1285 N N . SER A 1 170 ? -11.226 26.132 21.354 1.00 41.47 170 SER A N 1
ATOM 1286 C CA . SER A 1 170 ? -9.827 25.803 21.634 1.00 41.47 170 SER A CA 1
ATOM 1287 C C . SER A 1 170 ? -9.259 25.285 20.318 1.00 41.47 170 SER A C 1
ATOM 1289 O O . SER A 1 170 ? -9.917 24.481 19.661 1.00 41.47 170 SER A O 1
ATOM 1291 N N . GLY A 1 171 ? -8.123 25.820 19.868 1.00 36.53 171 GLY A N 1
ATOM 1292 C CA . GLY A 1 171 ? -7.587 25.710 18.503 1.00 36.53 171 GLY A CA 1
ATOM 1293 C C . GLY A 1 171 ? -7.147 24.308 18.060 1.00 36.53 171 GLY A C 1
ATOM 1294 O O . GLY A 1 171 ? -6.038 24.131 17.565 1.00 36.53 171 GLY A O 1
ATOM 1295 N N . ALA A 1 172 ? -8.000 23.298 18.210 1.00 46.75 172 ALA A N 1
ATOM 1296 C CA . ALA A 1 172 ? -7.796 21.978 17.656 1.00 46.75 172 ALA A CA 1
ATOM 1297 C C . ALA A 1 172 ? -8.032 22.054 16.146 1.00 46.75 172 ALA A C 1
ATOM 1299 O O . ALA A 1 172 ? -9.164 22.172 15.679 1.00 46.75 172 ALA A O 1
ATOM 1300 N N . LEU A 1 173 ? -6.947 21.996 15.375 1.00 55.69 173 LEU A N 1
ATOM 1301 C CA . LEU A 1 173 ? -6.990 21.843 13.924 1.00 55.69 173 LEU A CA 1
ATOM 1302 C C . LEU A 1 173 ? -7.875 20.636 13.578 1.00 55.69 173 LEU A C 1
ATOM 1304 O O . LEU A 1 173 ? -7.458 19.484 13.695 1.00 55.69 173 LEU A O 1
ATOM 1308 N N . HIS A 1 174 ? -9.122 20.903 13.187 1.00 63.22 174 HIS A N 1
ATOM 1309 C CA . HIS A 1 174 ? -10.015 19.875 12.677 1.00 63.22 174 HIS A CA 1
ATOM 1310 C C . HIS A 1 174 ? -9.403 19.325 11.402 1.00 63.22 174 HIS A C 1
ATOM 1312 O O . HIS A 1 174 ? -9.272 20.033 10.401 1.00 63.22 174 HIS A O 1
ATOM 1318 N N . MET A 1 175 ? -9.042 18.057 11.452 1.00 71.88 175 MET A N 1
ATOM 1319 C CA . MET A 1 175 ? -8.478 17.355 10.323 1.00 71.88 175 MET A CA 1
ATOM 1320 C C . MET A 1 175 ? -9.594 16.562 9.659 1.00 71.88 175 MET A C 1
ATOM 1322 O O . MET A 1 175 ? -10.517 16.076 10.323 1.00 71.88 175 MET A O 1
ATOM 1326 N N . TYR A 1 176 ? -9.538 16.451 8.342 1.00 82.00 176 TYR A N 1
ATOM 1327 C CA . TYR A 1 176 ? -10.438 15.556 7.647 1.00 82.00 176 TYR A CA 1
ATOM 1328 C C . TYR A 1 176 ? -9.892 14.142 7.725 1.00 82.00 176 TYR A C 1
ATOM 1330 O O . TYR A 1 176 ? -8.683 13.908 7.721 1.00 82.00 176 TYR A O 1
ATOM 1338 N N . VAL A 1 177 ? -10.799 13.189 7.841 1.00 84.12 177 VAL A N 1
ATOM 1339 C CA . VAL A 1 177 ? -10.457 11.781 7.945 1.00 84.12 177 VAL A CA 1
ATOM 1340 C C . VAL A 1 177 ? -11.275 11.020 6.930 1.00 84.12 177 VAL A C 1
ATOM 1342 O O . VAL A 1 177 ? -12.498 11.155 6.897 1.00 84.12 177 VAL A O 1
ATOM 1345 N N . ILE A 1 178 ? -10.593 10.215 6.123 1.00 86.56 178 ILE A N 1
ATOM 1346 C CA . ILE A 1 178 ? -11.217 9.237 5.237 1.00 86.56 178 ILE A CA 1
ATOM 1347 C C . ILE A 1 178 ? -10.896 7.860 5.803 1.00 86.56 178 ILE A C 1
ATOM 1349 O O . ILE A 1 178 ? -9.729 7.515 5.968 1.00 86.56 178 ILE A O 1
ATOM 1353 N N . VAL A 1 179 ? -11.920 7.075 6.112 1.00 87.31 179 VAL A N 1
ATOM 1354 C CA . VAL A 1 179 ? -11.766 5.687 6.549 1.00 87.31 179 VAL A CA 1
ATOM 1355 C C . VAL A 1 179 ? -12.220 4.782 5.422 1.00 87.31 179 VAL A C 1
ATOM 1357 O O . VAL A 1 179 ? -13.376 4.858 5.010 1.00 87.31 179 VAL A O 1
ATOM 1360 N N . VAL A 1 180 ? -11.325 3.924 4.942 1.00 87.50 180 VAL A N 1
ATOM 1361 C CA . VAL A 1 180 ? -11.625 2.883 3.955 1.00 87.50 180 VAL A CA 1
ATOM 1362 C C . VAL A 1 180 ? -11.369 1.531 4.600 1.00 87.50 180 VAL A C 1
ATOM 1364 O O . VAL A 1 180 ? -10.395 1.375 5.332 1.00 87.50 180 VAL A O 1
ATOM 1367 N N . TYR A 1 181 ? -12.239 0.558 4.362 1.00 89.00 181 TYR A N 1
ATOM 1368 C CA . TYR A 1 181 ? -12.082 -0.776 4.924 1.00 89.00 181 TYR A CA 1
ATOM 1369 C C . TYR A 1 181 ? -12.444 -1.883 3.939 1.00 89.00 181 TYR A C 1
ATOM 1371 O O . TYR A 1 181 ? -13.393 -1.762 3.165 1.00 89.00 181 TYR A O 1
ATOM 1379 N N . ASP A 1 182 ? -11.741 -3.003 4.045 1.00 88.44 182 ASP A N 1
ATOM 1380 C CA . ASP A 1 182 ? -12.112 -4.274 3.439 1.00 88.44 182 ASP A CA 1
ATOM 1381 C C . ASP A 1 182 ? -12.345 -5.300 4.550 1.00 88.44 182 ASP A C 1
ATOM 1383 O O . ASP A 1 182 ? -11.447 -5.641 5.312 1.00 88.44 182 ASP A O 1
ATOM 1387 N N . ILE A 1 183 ? -13.594 -5.727 4.707 1.00 86.75 183 ILE A N 1
ATOM 1388 C CA . ILE A 1 183 ? -14.038 -6.622 5.782 1.00 86.75 183 ILE A CA 1
ATOM 1389 C C . ILE A 1 183 ? -14.857 -7.708 5.114 1.00 86.75 183 ILE A C 1
ATOM 1391 O O . ILE A 1 183 ? -15.752 -7.381 4.331 1.00 86.75 183 ILE A O 1
ATOM 1395 N N . THR A 1 184 ? -14.585 -8.974 5.413 1.00 83.88 184 THR A N 1
ATOM 1396 C CA . THR A 1 184 ? -15.314 -10.090 4.791 1.00 83.88 184 THR A CA 1
ATOM 1397 C C . THR A 1 184 ? -16.642 -10.338 5.512 1.00 83.88 184 THR A C 1
ATOM 1399 O O . THR A 1 184 ? -17.694 -10.447 4.882 1.00 83.88 184 THR A O 1
ATOM 1402 N N . GLU A 1 185 ? -16.611 -10.349 6.843 1.00 85.31 185 GLU A N 1
ATOM 1403 C CA . GLU A 1 185 ? -17.725 -10.696 7.720 1.00 85.31 185 GLU A CA 1
ATOM 1404 C C . GLU A 1 185 ? -18.748 -9.550 7.822 1.00 85.31 185 GLU A C 1
ATOM 1406 O O . GLU A 1 185 ? -18.423 -8.415 8.186 1.00 85.31 185 GLU A O 1
ATOM 1411 N N . ASN A 1 186 ? -20.018 -9.833 7.513 1.00 87.56 186 ASN A N 1
ATOM 1412 C CA . ASN A 1 186 ? -21.067 -8.808 7.481 1.00 87.56 186 ASN A CA 1
ATOM 1413 C C . ASN A 1 186 ? -21.377 -8.214 8.865 1.00 87.56 186 ASN A C 1
ATOM 1415 O O . ASN A 1 186 ? -21.597 -7.006 8.951 1.00 87.56 186 ASN A O 1
ATOM 1419 N N . ASP A 1 187 ? -21.323 -9.014 9.931 1.00 90.19 187 ASP A N 1
ATOM 1420 C CA . ASP A 1 187 ? -21.611 -8.551 11.298 1.00 90.19 187 ASP A CA 1
ATOM 1421 C C . ASP A 1 187 ? -20.553 -7.555 11.783 1.00 90.19 187 ASP A C 1
ATOM 1423 O O . ASP A 1 187 ? -20.856 -6.489 12.324 1.00 90.19 187 ASP A O 1
ATOM 1427 N N . VAL A 1 188 ? -19.284 -7.859 11.503 1.00 90.50 188 VAL A N 1
ATOM 1428 C CA . VAL A 1 188 ? -18.150 -6.984 11.817 1.00 90.50 188 VAL A CA 1
ATOM 1429 C C . VAL A 1 188 ? -18.241 -5.702 10.996 1.00 90.50 188 VAL A C 1
ATOM 1431 O O . VAL A 1 188 ? -18.033 -4.610 11.524 1.00 90.50 188 VAL A O 1
ATOM 1434 N N . ARG A 1 189 ? -18.618 -5.812 9.716 1.00 90.25 189 ARG A N 1
ATOM 1435 C CA . ARG A 1 189 ? -18.844 -4.656 8.844 1.00 90.25 189 ARG A CA 1
ATOM 1436 C C . ARG A 1 189 ? -19.940 -3.739 9.389 1.00 90.25 189 ARG A C 1
ATOM 1438 O O . ARG A 1 189 ? -19.750 -2.525 9.386 1.00 90.25 189 ARG A O 1
ATOM 1445 N N . ALA A 1 190 ? -21.064 -4.296 9.841 1.00 91.50 190 ALA A N 1
ATOM 1446 C CA . ALA A 1 190 ? -22.160 -3.526 10.427 1.00 91.50 190 ALA A CA 1
ATOM 1447 C C . ALA A 1 190 ? -21.696 -2.797 11.697 1.00 91.50 190 ALA A C 1
ATOM 1449 O O . ALA A 1 190 ? -21.841 -1.581 11.799 1.00 91.50 190 ALA A O 1
ATOM 1450 N N . LYS A 1 191 ? -20.997 -3.505 12.591 1.00 92.69 191 LYS A N 1
ATOM 1451 C CA . LYS A 1 191 ? -20.417 -2.924 13.808 1.00 92.69 191 LYS A CA 1
ATOM 1452 C C . LYS A 1 191 ? -19.441 -1.779 13.513 1.00 92.69 191 LYS A C 1
ATOM 1454 O O . LYS A 1 191 ? -19.489 -0.742 14.171 1.00 92.69 191 LYS A O 1
ATOM 1459 N N . VAL A 1 192 ? -18.559 -1.943 12.523 1.00 93.00 192 VAL A N 1
ATOM 1460 C CA . VAL A 1 192 ? -17.636 -0.883 12.080 1.00 93.00 192 VAL A CA 1
ATOM 1461 C C . VAL A 1 192 ? -18.403 0.311 11.515 1.00 93.00 192 VAL A C 1
ATOM 1463 O O . VAL A 1 192 ? -18.108 1.447 11.878 1.00 93.00 192 VAL A O 1
ATOM 1466 N N . ALA A 1 193 ? -19.411 0.070 10.674 1.00 91.19 193 ALA A N 1
ATOM 1467 C CA . ALA A 1 193 ? -20.255 1.120 10.114 1.00 91.19 193 ALA A CA 1
ATOM 1468 C C . ALA A 1 193 ? -20.962 1.945 11.202 1.00 91.19 193 ALA A C 1
ATOM 1470 O O . ALA A 1 193 ? -21.022 3.170 11.085 1.00 91.19 193 ALA A O 1
ATOM 1471 N N . ASP A 1 194 ? -21.453 1.302 12.260 1.00 93.31 194 ASP A N 1
ATOM 1472 C CA . ASP A 1 194 ? -22.129 1.981 13.368 1.00 93.31 194 ASP A CA 1
ATOM 1473 C C . ASP A 1 194 ? -21.162 2.803 14.219 1.00 93.31 194 ASP A C 1
ATOM 1475 O O . ASP A 1 194 ? -21.471 3.941 14.570 1.00 93.31 194 ASP A O 1
ATOM 1479 N N . ILE A 1 195 ? -19.949 2.292 14.464 1.00 94.12 195 ILE A N 1
ATOM 1480 C CA . ILE A 1 195 ? -18.885 3.072 15.109 1.00 94.12 195 ILE A CA 1
ATOM 1481 C C . ILE A 1 195 ? -18.564 4.312 14.271 1.00 94.12 195 ILE A C 1
ATOM 1483 O O . ILE A 1 195 ? -18.550 5.414 14.805 1.00 94.12 195 ILE A O 1
ATOM 1487 N N . LEU A 1 196 ? -18.353 4.171 12.959 1.00 93.19 196 LEU A N 1
ATOM 1488 C CA . LEU A 1 196 ? -18.018 5.310 12.096 1.00 93.19 196 LEU A CA 1
ATOM 1489 C C . LEU A 1 196 ? -19.126 6.375 12.084 1.00 93.19 196 LEU A C 1
ATOM 1491 O O . LEU A 1 196 ? -18.827 7.567 12.163 1.00 93.19 196 LEU A O 1
ATOM 1495 N N . ARG A 1 197 ? -20.399 5.963 12.062 1.00 91.25 197 ARG A N 1
ATOM 1496 C CA . ARG A 1 197 ? -21.537 6.890 12.181 1.00 91.25 197 ARG A CA 1
ATOM 1497 C C . ARG A 1 197 ? -21.580 7.586 13.540 1.00 91.25 197 ARG A C 1
ATOM 1499 O O . ARG A 1 197 ? -21.864 8.777 13.584 1.00 91.25 197 ARG A O 1
ATOM 1506 N N . ALA A 1 198 ? -21.268 6.879 14.628 1.00 91.69 198 ALA A N 1
ATOM 1507 C CA . ALA A 1 198 ? -21.276 7.443 15.979 1.00 91.69 198 ALA A CA 1
ATOM 1508 C C . ALA A 1 198 ? -20.225 8.553 16.177 1.00 91.69 198 ALA A C 1
ATOM 1510 O O . ALA A 1 198 ? -20.467 9.485 16.934 1.00 91.69 198 ALA A O 1
ATOM 1511 N N . TYR A 1 199 ? -19.092 8.500 15.464 1.00 90.50 199 TYR A N 1
ATOM 1512 C CA . TYR A 1 199 ? -18.098 9.590 15.438 1.00 90.50 199 TYR A CA 1
ATOM 1513 C C . TYR A 1 199 ? -18.460 10.715 14.449 1.00 90.50 199 TYR A C 1
ATOM 1515 O O . TYR A 1 199 ? -17.662 11.622 14.228 1.00 90.50 199 TYR A O 1
ATOM 1523 N N . GLY A 1 200 ? -19.640 10.667 13.824 1.00 87.81 200 GLY A N 1
ATOM 1524 C CA . GLY A 1 200 ? -20.096 11.688 12.882 1.00 87.81 200 GLY A CA 1
ATOM 1525 C C . GLY A 1 200 ? -19.479 11.583 11.486 1.00 87.81 200 GLY A C 1
ATOM 1526 O O . GLY A 1 200 ? -19.519 12.557 10.734 1.00 87.81 200 GLY A O 1
ATOM 1527 N N . LEU A 1 201 ? -18.907 10.431 11.106 1.00 88.38 201 LEU A N 1
ATOM 1528 C CA . LEU A 1 201 ? -18.470 10.234 9.726 1.00 88.38 201 LEU A CA 1
ATOM 1529 C C . LEU A 1 201 ? -19.668 9.919 8.823 1.00 88.38 201 LEU A C 1
ATOM 1531 O O . LEU A 1 201 ? -20.483 9.034 9.094 1.00 88.38 201 LEU A O 1
ATOM 1535 N N . ALA A 1 202 ? -19.723 10.608 7.690 1.00 83.88 202 ALA A N 1
ATOM 1536 C CA . ALA A 1 202 ? -20.671 10.365 6.623 1.00 83.88 202 ALA A CA 1
ATOM 1537 C C . ALA A 1 202 ? -20.170 9.236 5.718 1.00 83.88 202 ALA A C 1
ATOM 1539 O O . ALA A 1 202 ? -19.012 9.197 5.299 1.00 83.88 202 ALA A O 1
ATOM 1540 N N . ARG A 1 203 ? -21.062 8.311 5.376 1.00 86.69 203 ARG A N 1
ATOM 1541 C CA . ARG A 1 203 ? -20.753 7.220 4.452 1.00 86.69 203 ARG A CA 1
ATOM 1542 C C . ARG A 1 203 ? -20.699 7.742 3.014 1.00 86.69 203 ARG A C 1
ATOM 1544 O O . ARG A 1 203 ? -21.667 8.343 2.559 1.00 86.69 203 ARG A O 1
ATOM 1551 N N . ILE A 1 204 ? -19.613 7.452 2.296 1.00 82.31 204 ILE A N 1
ATOM 1552 C CA . ILE A 1 204 ? -19.488 7.719 0.851 1.00 82.31 204 ILE A CA 1
ATOM 1553 C C . ILE A 1 204 ? -19.772 6.443 0.052 1.00 82.31 204 ILE A C 1
ATOM 1555 O O . ILE A 1 204 ? -20.514 6.470 -0.924 1.00 82.31 20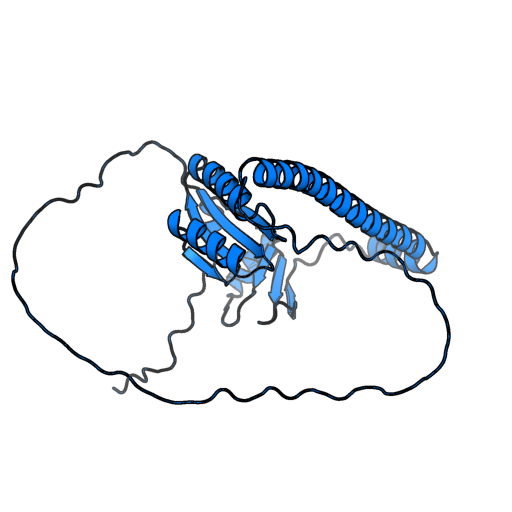4 ILE A O 1
ATOM 1559 N N . GLN A 1 205 ? -19.207 5.311 0.482 1.00 83.62 205 GLN A N 1
ATOM 1560 C CA . GLN A 1 205 ? -19.315 4.018 -0.200 1.00 83.62 205 GLN A CA 1
ATOM 1561 C C . GLN A 1 205 ? -19.574 2.900 0.813 1.00 83.62 205 GLN A C 1
ATOM 1563 O O . GLN A 1 205 ? -19.456 3.084 2.026 1.00 83.62 205 GLN A O 1
ATOM 1568 N N . ARG A 1 206 ? -19.899 1.693 0.329 1.00 79.12 206 ARG A N 1
ATOM 1569 C CA . ARG A 1 206 ? -20.071 0.507 1.181 1.00 79.12 206 ARG A CA 1
ATOM 1570 C C . ARG A 1 206 ? -18.893 0.239 2.120 1.00 79.12 206 ARG A C 1
ATOM 1572 O O . ARG A 1 206 ? -19.131 -0.274 3.212 1.00 79.12 206 ARG A O 1
ATOM 1579 N N . SER A 1 207 ? -17.691 0.602 1.694 1.00 86.00 207 SER A N 1
ATOM 1580 C CA . SER A 1 207 ? -16.408 0.419 2.370 1.00 86.00 207 SER A CA 1
ATOM 1581 C C . SER A 1 207 ? -15.705 1.733 2.727 1.00 86.00 207 SER A C 1
ATOM 1583 O O . SER A 1 207 ? -14.552 1.684 3.130 1.00 86.00 207 SER A O 1
ATOM 1585 N N . ALA A 1 208 ? -16.346 2.902 2.570 1.00 85.62 208 ALA A N 1
ATOM 1586 C CA . ALA A 1 208 ? -15.672 4.190 2.758 1.00 85.62 208 ALA A CA 1
ATOM 1587 C C . ALA A 1 208 ? -16.535 5.242 3.470 1.00 85.62 208 ALA A C 1
ATOM 1589 O O . ALA A 1 208 ? -17.707 5.441 3.133 1.00 85.62 208 ALA A O 1
ATOM 1590 N N . TYR A 1 209 ? -15.924 5.945 4.421 1.00 90.50 209 TYR A N 1
ATOM 1591 C CA . TYR A 1 209 ? -16.514 6.998 5.246 1.00 90.50 209 TYR A CA 1
ATOM 1592 C C . TYR A 1 209 ? -15.608 8.229 5.277 1.00 90.50 209 TYR A C 1
ATOM 1594 O O . TYR A 1 209 ? -14.388 8.101 5.230 1.00 90.50 209 TYR A O 1
ATOM 1602 N N . VAL A 1 210 ? -16.195 9.418 5.398 1.00 85.88 210 VAL A N 1
ATOM 1603 C CA . VAL A 1 210 ? -15.472 10.687 5.533 1.00 85.88 210 VAL A CA 1
ATOM 1604 C C . VAL A 1 210 ? -16.054 11.520 6.663 1.00 85.88 210 VAL A C 1
ATOM 1606 O O . VAL A 1 210 ? -17.263 11.535 6.873 1.00 85.88 210 VAL A O 1
ATOM 1609 N N . GLY A 1 211 ? -15.217 12.257 7.378 1.00 85.75 211 GLY A N 1
ATOM 1610 C CA . GLY A 1 211 ? -15.685 13.207 8.378 1.00 85.75 211 GLY A CA 1
ATOM 1611 C C . GLY A 1 211 ? -14.594 14.163 8.822 1.00 85.75 211 GLY A C 1
ATOM 1612 O O . GLY A 1 211 ? -13.452 14.089 8.366 1.00 85.75 211 GLY A O 1
ATOM 1613 N N . ARG A 1 212 ? -14.958 15.072 9.723 1.00 85.38 212 ARG A N 1
ATOM 1614 C CA . ARG A 1 212 ? -14.021 15.982 10.385 1.00 85.38 212 ARG A CA 1
ATOM 1615 C C . ARG A 1 212 ? -13.859 15.526 11.819 1.00 85.38 212 ARG A C 1
ATOM 1617 O O . ARG A 1 212 ? -14.842 15.457 12.546 1.00 85.38 212 ARG A O 1
ATOM 1624 N N . LEU A 1 213 ? -12.627 15.243 12.221 1.00 85.50 213 LEU A N 1
ATOM 1625 C CA . LEU A 1 213 ? -12.316 14.830 13.582 1.00 85.50 213 LEU A CA 1
ATOM 1626 C C . LEU A 1 213 ? -11.066 15.558 14.091 1.00 85.50 213 LEU A C 1
ATOM 1628 O O . LEU A 1 213 ? -10.090 15.708 13.350 1.00 85.50 213 LEU A O 1
ATOM 1632 N N . PRO A 1 214 ? -11.059 16.019 15.353 1.00 83.62 214 PRO A N 1
ATOM 1633 C CA . PRO A 1 214 ? -9.836 16.466 16.001 1.00 83.62 214 PRO A CA 1
ATOM 1634 C C . PRO A 1 214 ? -8.865 15.279 16.169 1.00 83.62 214 PRO A C 1
ATOM 1636 O O . PRO A 1 214 ? -9.315 14.145 16.365 1.00 83.62 214 PRO A O 1
ATOM 1639 N N . PRO A 1 215 ? -7.537 15.502 16.150 1.00 79.19 215 PRO A N 1
ATOM 1640 C CA . PRO A 1 215 ? -6.538 14.428 16.185 1.00 79.19 215 PRO A CA 1
ATOM 1641 C C . PRO A 1 215 ? -6.685 13.444 17.356 1.00 79.19 215 PRO A C 1
ATOM 1643 O O . PRO A 1 215 ? -6.420 12.253 17.186 1.00 79.19 215 PRO A O 1
ATOM 1646 N N . ALA A 1 216 ? -7.143 13.922 18.518 1.00 83.88 216 ALA A N 1
ATOM 1647 C CA . ALA A 1 216 ? -7.412 13.090 19.690 1.00 83.88 216 ALA A CA 1
ATOM 1648 C C . ALA A 1 216 ? -8.513 12.049 19.419 1.00 83.88 216 ALA A C 1
ATOM 1650 O O . ALA A 1 216 ? -8.302 10.858 19.649 1.00 83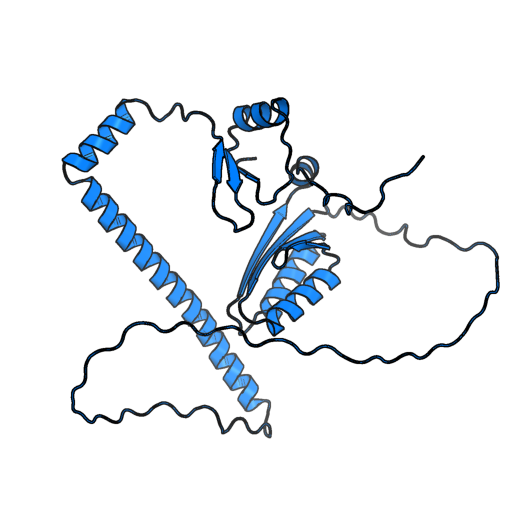.88 216 ALA A O 1
ATOM 1651 N N . LEU A 1 217 ? -9.636 12.473 18.824 1.00 88.25 217 LEU A N 1
ATOM 1652 C CA . LEU A 1 217 ? -10.727 11.568 18.453 1.00 88.25 217 LEU A CA 1
ATOM 1653 C C . LEU A 1 217 ? -10.329 10.611 17.327 1.00 88.25 217 LEU A C 1
ATOM 1655 O O . LEU A 1 217 ? -10.831 9.496 17.282 1.00 88.25 217 LEU A O 1
ATOM 1659 N N . VAL A 1 218 ? -9.399 10.989 16.441 1.00 87.50 218 VAL A N 1
ATOM 1660 C CA . VAL A 1 218 ? -8.873 10.058 15.423 1.00 87.50 218 VAL A CA 1
ATOM 1661 C C . VAL A 1 218 ? -8.136 8.889 16.073 1.00 87.50 218 VAL A C 1
ATOM 1663 O O . VAL A 1 218 ? -8.291 7.748 15.640 1.00 87.50 218 VAL A O 1
ATOM 1666 N N . LYS A 1 219 ? -7.344 9.159 17.118 1.00 88.56 219 LYS A N 1
ATOM 1667 C CA . LYS A 1 219 ? -6.641 8.112 17.867 1.00 88.56 219 LYS A CA 1
ATOM 1668 C C . LYS A 1 219 ? -7.633 7.200 18.591 1.00 88.56 219 LYS A C 1
ATOM 1670 O O . LYS A 1 219 ? -7.533 5.982 18.471 1.00 88.56 219 LYS A O 1
ATOM 1675 N N . GLU A 1 220 ? -8.620 7.783 19.264 1.00 92.06 220 GLU A N 1
ATOM 1676 C CA . GLU A 1 220 ? -9.683 7.032 19.938 1.00 92.06 220 GLU A CA 1
ATOM 1677 C C . GLU A 1 220 ? -10.493 6.167 18.955 1.00 92.06 220 GLU A C 1
ATOM 1679 O O . GLU A 1 220 ? -10.724 4.981 19.205 1.00 92.06 220 GLU A O 1
ATOM 1684 N N . LEU A 1 221 ? -10.855 6.724 17.793 1.00 92.06 221 LEU A N 1
ATOM 1685 C CA . LEU A 1 221 ? -11.538 6.002 16.722 1.00 92.06 221 LEU A CA 1
ATOM 1686 C C . LEU A 1 221 ? -10.704 4.810 16.244 1.00 92.06 221 LEU A C 1
ATOM 1688 O O . LEU A 1 221 ? -11.236 3.709 16.113 1.00 92.06 221 LEU A O 1
ATOM 1692 N N . ALA A 1 222 ? -9.403 5.005 16.011 1.00 90.94 222 ALA A N 1
ATOM 1693 C CA . ALA A 1 222 ? -8.505 3.935 15.586 1.00 90.94 222 ALA A CA 1
ATOM 1694 C C . ALA A 1 222 ? -8.453 2.796 16.617 1.00 90.94 222 ALA A C 1
ATOM 1696 O O . ALA A 1 222 ? -8.550 1.623 16.251 1.00 90.94 222 ALA A O 1
ATOM 1697 N N . GLU A 1 223 ? -8.372 3.123 17.908 1.00 92.38 223 GLU A N 1
ATOM 1698 C CA . GLU A 1 223 ? -8.406 2.129 18.983 1.00 92.38 223 GLU A CA 1
ATOM 1699 C C . GLU A 1 223 ? -9.746 1.390 19.043 1.00 92.38 223 GLU A C 1
ATOM 1701 O O . GLU A 1 223 ? -9.780 0.164 19.192 1.00 92.38 223 GLU A O 1
ATOM 1706 N N . ARG A 1 224 ? -10.864 2.106 18.897 1.00 93.19 224 ARG A N 1
ATOM 1707 C CA . ARG A 1 224 ? -12.203 1.514 18.945 1.00 93.19 224 ARG A CA 1
ATOM 1708 C C . ARG A 1 224 ? -12.481 0.620 17.739 1.00 93.19 224 ARG A C 1
ATOM 1710 O O . ARG A 1 224 ? -13.017 -0.475 17.914 1.00 93.19 224 ARG A O 1
ATOM 1717 N N . LEU A 1 225 ? -12.050 1.025 16.543 1.00 92.31 225 LEU A N 1
ATOM 1718 C CA . LEU A 1 225 ? -12.097 0.198 15.336 1.00 92.31 225 LEU A CA 1
ATOM 1719 C C . LEU A 1 225 ? -11.221 -1.048 15.486 1.00 92.31 225 LEU A C 1
ATOM 1721 O O . LEU A 1 225 ? -11.693 -2.148 15.210 1.00 92.31 225 LEU A O 1
ATOM 1725 N N . ALA A 1 226 ? -10.000 -0.912 16.016 1.00 90.75 226 ALA A N 1
ATOM 1726 C CA . ALA A 1 226 ? -9.107 -2.042 16.272 1.00 90.75 226 ALA A CA 1
ATOM 1727 C C . ALA A 1 226 ? -9.702 -3.062 17.260 1.00 90.75 226 ALA A C 1
ATOM 1729 O O . ALA A 1 226 ? -9.495 -4.267 17.101 1.00 90.75 226 ALA A O 1
ATOM 1730 N N . ARG A 1 227 ? -10.464 -2.603 18.265 1.00 91.56 227 ARG A N 1
ATOM 1731 C CA . ARG A 1 227 ? -11.230 -3.478 19.171 1.00 91.56 227 ARG A CA 1
ATOM 1732 C C . ARG A 1 227 ? -12.420 -4.130 18.468 1.00 91.56 227 ARG A C 1
ATOM 1734 O O . ARG A 1 227 ? -12.705 -5.291 18.733 1.00 91.56 227 ARG A O 1
ATOM 1741 N N . ALA A 1 228 ? -13.105 -3.416 17.577 1.00 89.56 228 ALA A N 1
ATOM 1742 C CA . ALA A 1 228 ? -14.277 -3.929 16.872 1.00 89.56 228 ALA A CA 1
ATOM 1743 C C . ALA A 1 228 ? -13.941 -5.027 15.857 1.00 89.56 228 ALA A C 1
ATOM 1745 O O . ALA A 1 228 ? -14.695 -5.988 15.747 1.00 89.56 228 ALA A O 1
ATOM 1746 N N . VAL A 1 229 ? -12.802 -4.909 15.168 1.00 89.19 229 VAL A N 1
ATOM 1747 C CA . VAL A 1 229 ? -12.318 -5.918 14.210 1.00 89.19 229 VAL A CA 1
ATOM 1748 C C . VAL A 1 229 ? -11.436 -6.991 14.842 1.00 89.19 229 VAL A C 1
ATOM 1750 O O . VAL A 1 229 ? -10.841 -7.813 14.142 1.00 89.19 229 VAL A O 1
ATOM 1753 N N . ARG A 1 230 ? -11.316 -6.990 16.174 1.00 85.19 230 ARG A N 1
ATOM 1754 C CA . ARG A 1 230 ? -10.572 -8.008 16.909 1.00 85.19 230 ARG A CA 1
ATOM 1755 C C . ARG A 1 230 ? -11.281 -9.361 16.725 1.00 85.19 230 ARG A C 1
ATOM 1757 O O . ARG A 1 230 ? -12.231 -9.665 17.425 1.00 85.19 230 ARG A O 1
ATOM 1764 N N . GLY A 1 231 ? -10.787 -10.164 15.791 1.00 78.62 231 GLY A N 1
ATOM 1765 C CA . GLY A 1 231 ? -11.165 -11.555 15.521 1.00 78.62 231 GLY A CA 1
ATOM 1766 C C . GLY A 1 231 ? -11.481 -11.801 14.051 1.00 78.62 231 GLY A C 1
ATOM 1767 O O . GLY A 1 231 ? -11.587 -12.948 13.641 1.00 78.62 231 GLY A O 1
ATOM 1768 N N . ALA A 1 232 ? -11.604 -10.727 13.272 1.00 80.56 232 ALA A N 1
ATOM 1769 C CA . ALA A 1 232 ? -12.126 -10.747 11.915 1.00 80.56 232 ALA A CA 1
ATOM 1770 C C . ALA A 1 232 ? -11.028 -10.595 10.860 1.00 80.56 232 ALA A C 1
ATOM 1772 O O . ALA A 1 232 ? -9.972 -10.002 11.126 1.00 80.56 232 ALA A O 1
ATOM 1773 N N . ASN A 1 233 ? -11.300 -11.071 9.643 1.00 79.81 233 ASN A N 1
ATOM 1774 C CA . ASN A 1 233 ? -10.483 -10.754 8.480 1.00 79.81 233 ASN A CA 1
ATOM 1775 C C . ASN A 1 233 ? -10.856 -9.362 7.944 1.00 79.81 233 ASN A C 1
ATOM 1777 O O . ASN A 1 233 ? -11.709 -9.208 7.064 1.00 79.81 233 ASN A O 1
ATOM 1781 N N . ALA A 1 234 ? -10.227 -8.349 8.538 1.00 81.69 234 ALA A N 1
ATOM 1782 C CA . ALA A 1 234 ? -10.498 -6.944 8.282 1.00 81.69 234 ALA A CA 1
ATOM 1783 C C . ALA A 1 234 ? -9.208 -6.148 8.056 1.00 81.69 234 ALA A C 1
ATOM 1785 O O . ALA A 1 234 ? -8.300 -6.163 8.897 1.00 81.69 234 ALA A O 1
ATOM 1786 N N . ASP A 1 235 ? -9.185 -5.392 6.964 1.00 85.56 235 ASP A N 1
ATOM 1787 C CA . ASP A 1 235 ? -8.229 -4.329 6.689 1.00 85.56 235 ASP A CA 1
ATOM 1788 C C . ASP A 1 235 ? -8.935 -2.972 6.805 1.00 85.56 235 ASP A C 1
ATOM 1790 O O . ASP A 1 235 ? -10.022 -2.777 6.263 1.00 85.56 235 ASP A O 1
ATOM 1794 N N . ILE A 1 236 ? -8.356 -2.039 7.559 1.00 88.25 236 ILE A N 1
ATOM 1795 C CA . ILE A 1 236 ? -8.905 -0.694 7.760 1.00 88.25 236 ILE A CA 1
ATOM 1796 C C . ILE A 1 236 ? -7.766 0.308 7.604 1.00 88.25 236 ILE A C 1
ATOM 1798 O O . ILE A 1 236 ? -6.821 0.314 8.392 1.00 88.25 236 ILE A O 1
ATOM 1802 N N . ALA A 1 237 ? -7.913 1.215 6.644 1.00 85.69 237 ALA A N 1
ATOM 1803 C CA . ALA A 1 237 ? -7.031 2.347 6.427 1.00 85.69 237 ALA A CA 1
ATOM 1804 C C . ALA A 1 237 ? -7.719 3.648 6.864 1.00 85.69 237 ALA A C 1
ATOM 1806 O O . ALA A 1 237 ? -8.859 3.929 6.492 1.00 85.69 237 ALA A O 1
ATOM 1807 N N . ILE A 1 238 ? -7.008 4.458 7.651 1.00 88.31 238 ILE A N 1
ATOM 1808 C CA . ILE A 1 238 ? -7.456 5.781 8.095 1.00 88.31 238 ILE A CA 1
ATOM 1809 C C . ILE A 1 238 ? -6.512 6.816 7.489 1.00 88.31 238 ILE A C 1
ATOM 1811 O O . ILE A 1 238 ? -5.360 6.938 7.904 1.00 88.31 238 ILE A O 1
ATOM 1815 N N . PHE A 1 239 ? -7.007 7.580 6.524 1.00 83.25 239 PHE A N 1
ATOM 1816 C CA . PHE A 1 239 ? -6.268 8.659 5.890 1.00 83.25 239 PHE A CA 1
ATOM 1817 C C . PHE A 1 239 ? -6.547 9.967 6.608 1.00 83.25 239 PHE A C 1
ATOM 1819 O O . PHE A 1 239 ? -7.692 10.397 6.747 1.00 83.25 239 PHE A O 1
ATOM 1826 N N . LYS A 1 240 ? -5.468 10.598 7.055 1.00 84.50 240 LYS A N 1
ATOM 1827 C CA . LYS A 1 240 ? -5.461 11.940 7.615 1.00 84.50 240 LYS A CA 1
ATOM 1828 C C . LYS A 1 240 ? -5.312 12.921 6.461 1.00 84.50 240 LYS A C 1
ATOM 1830 O O . LYS A 1 240 ? -4.288 12.908 5.788 1.00 84.50 240 LYS A O 1
ATOM 1835 N N . VAL A 1 241 ? -6.337 13.725 6.223 1.00 77.62 241 VAL A N 1
ATOM 1836 C CA . VAL A 1 241 ? -6.401 14.647 5.094 1.00 77.62 241 VAL A CA 1
ATOM 1837 C C . VAL A 1 241 ? -6.458 16.069 5.633 1.00 77.62 241 VAL A C 1
ATOM 1839 O O . VAL A 1 241 ? -7.278 16.407 6.491 1.00 77.62 241 VAL A O 1
ATOM 1842 N N . ASP A 1 242 ? -5.547 16.913 5.169 1.00 70.81 242 ASP A N 1
ATOM 1843 C CA . ASP A 1 242 ? -5.538 18.318 5.533 1.00 70.81 242 ASP A CA 1
ATOM 1844 C C . ASP A 1 242 ? -6.658 19.072 4.805 1.00 70.81 242 ASP A C 1
ATOM 1846 O O . ASP A 1 242 ? -7.195 18.645 3.779 1.00 70.81 242 ASP A O 1
ATOM 1850 N N . LYS A 1 243 ? -7.023 20.231 5.354 1.00 66.62 243 LYS A N 1
ATOM 1851 C CA . LYS A 1 243 ? -8.096 21.053 4.798 1.00 66.62 243 LYS A CA 1
ATOM 1852 C C . LYS A 1 243 ? -7.824 21.439 3.339 1.00 66.62 243 LYS A C 1
ATOM 1854 O O . LYS A 1 243 ? -8.758 21.406 2.548 1.00 66.62 243 LYS A O 1
ATOM 1859 N N . ARG A 1 244 ? -6.570 21.724 2.951 1.00 67.31 244 ARG A N 1
ATOM 1860 C CA . ARG A 1 244 ? -6.258 22.109 1.562 1.00 67.31 244 ARG A CA 1
ATOM 1861 C C . ARG A 1 244 ? -6.530 20.964 0.590 1.00 67.31 244 ARG A C 1
ATOM 1863 O O . ARG A 1 244 ? -7.055 21.209 -0.493 1.00 67.31 244 ARG A O 1
ATOM 1870 N N . THR A 1 245 ? -6.236 19.722 0.975 1.00 64.00 245 THR A N 1
ATOM 1871 C CA . THR A 1 245 ? -6.537 18.548 0.141 1.00 64.00 245 THR A CA 1
ATOM 1872 C C . THR A 1 245 ? -8.038 18.328 -0.042 1.00 64.00 245 THR A C 1
ATOM 1874 O O . THR A 1 245 ? -8.471 17.961 -1.129 1.00 64.00 245 THR A O 1
ATOM 1877 N N . ILE A 1 246 ? -8.855 18.597 0.978 1.00 66.56 246 ILE A N 1
ATOM 1878 C CA . ILE A 1 246 ? -10.318 18.487 0.855 1.00 66.56 246 ILE A CA 1
ATOM 1879 C C . ILE A 1 246 ? -10.920 19.658 0.090 1.00 66.56 246 ILE A C 1
ATOM 1881 O O . ILE A 1 246 ? -11.799 19.448 -0.739 1.00 66.56 246 ILE A O 1
ATOM 1885 N N . ASP A 1 247 ? -10.432 20.873 0.307 1.00 60.25 247 ASP A N 1
ATOM 1886 C CA . ASP A 1 247 ? -10.911 22.052 -0.418 1.00 60.25 247 ASP A CA 1
ATOM 1887 C C . ASP A 1 247 ? -10.588 21.949 -1.921 1.00 60.25 247 ASP A C 1
ATOM 1889 O O . ASP A 1 247 ? -11.330 22.448 -2.762 1.00 60.25 247 ASP A O 1
ATOM 1893 N N . THR A 1 248 ? -9.506 21.246 -2.271 1.00 59.91 248 THR A N 1
ATOM 1894 C CA . THR A 1 248 ? -9.153 20.911 -3.662 1.00 59.91 248 THR A CA 1
ATOM 1895 C C . THR A 1 248 ? -9.769 19.595 -4.147 1.00 59.91 248 THR A C 1
ATOM 1897 O O . THR A 1 248 ? -9.600 19.235 -5.315 1.00 59.91 248 THR A O 1
ATOM 1900 N N . SER A 1 249 ? -10.504 18.878 -3.290 1.00 61.56 249 SER A N 1
ATOM 1901 C CA . SER A 1 249 ? -11.171 17.635 -3.669 1.00 61.56 249 SER A CA 1
ATOM 1902 C C . SER A 1 249 ? -12.401 17.923 -4.529 1.00 61.56 249 SER A C 1
ATOM 1904 O O . SER A 1 249 ? -13.243 18.764 -4.215 1.00 61.56 249 SER A O 1
ATOM 1906 N N . LEU A 1 250 ? -12.517 17.200 -5.639 1.00 57.94 250 LEU A N 1
ATOM 1907 C CA . LEU A 1 250 ? -13.676 17.275 -6.518 1.00 57.94 250 LEU A CA 1
ATOM 1908 C C . LEU A 1 250 ? -14.720 16.268 -6.035 1.00 57.94 250 LEU A C 1
ATOM 1910 O O . LEU A 1 250 ? -14.582 15.063 -6.246 1.00 57.94 250 LEU A O 1
ATOM 1914 N N . ARG A 1 251 ? -15.777 16.759 -5.383 1.00 57.97 251 ARG A N 1
ATOM 1915 C CA . ARG A 1 251 ? -16.954 15.953 -5.046 1.00 57.97 251 ARG A CA 1
ATOM 1916 C C . ARG A 1 251 ? -18.007 16.122 -6.129 1.00 57.97 251 ARG A C 1
ATOM 1918 O O . ARG A 1 251 ? -18.476 17.230 -6.364 1.00 57.97 251 ARG A O 1
ATOM 1925 N N . ILE A 1 252 ? -18.428 15.015 -6.728 1.00 61.81 252 ILE A N 1
ATOM 1926 C CA . ILE A 1 252 ? -19.534 15.017 -7.685 1.00 61.81 252 ILE A CA 1
ATOM 1927 C C . ILE A 1 252 ? -20.761 14.417 -7.003 1.00 61.81 252 ILE A C 1
ATOM 1929 O O . ILE A 1 252 ? -20.689 13.288 -6.507 1.00 61.81 252 ILE A O 1
ATOM 1933 N N . PRO A 1 253 ? -21.866 15.173 -6.890 1.00 56.78 253 PRO A N 1
ATOM 1934 C CA . PRO A 1 253 ? -23.088 14.658 -6.295 1.00 56.78 253 PRO A CA 1
ATOM 1935 C C . PRO A 1 253 ? -23.706 13.569 -7.189 1.00 56.78 253 PRO A C 1
ATOM 1937 O O . PRO A 1 253 ? -23.452 13.544 -8.396 1.00 56.78 253 PRO A O 1
ATOM 1940 N N . PRO A 1 254 ? -24.530 12.665 -6.626 1.00 61.97 254 PRO A N 1
ATOM 1941 C CA . PRO A 1 254 ? -25.301 11.737 -7.446 1.00 61.97 254 PRO A CA 1
ATOM 1942 C C . PRO A 1 254 ? -26.161 12.520 -8.447 1.00 61.97 254 PRO A C 1
ATOM 1944 O O . PRO A 1 254 ? -26.676 13.592 -8.121 1.00 61.97 254 PRO A O 1
ATOM 1947 N N . ARG A 1 255 ? -26.331 11.977 -9.662 1.00 64.38 255 ARG A N 1
ATOM 1948 C CA . ARG A 1 255 ? -27.273 12.531 -10.644 1.00 64.38 255 ARG A CA 1
ATOM 1949 C C . ARG A 1 255 ? -28.649 12.644 -9.966 1.00 64.38 255 ARG A C 1
ATOM 1951 O O . ARG A 1 255 ? -29.077 11.650 -9.372 1.00 64.38 255 ARG A O 1
ATOM 1958 N N . PRO A 1 256 ? -29.334 13.802 -10.025 1.00 65.19 256 PRO A N 1
ATOM 1959 C CA . PRO A 1 256 ? -30.686 13.904 -9.495 1.00 65.19 256 PRO A CA 1
ATOM 1960 C C . PRO A 1 256 ? -31.567 12.824 -10.145 1.00 65.19 256 PRO A C 1
ATOM 1962 O O . PRO A 1 256 ? -31.356 12.501 -11.321 1.00 65.19 256 PRO A O 1
ATOM 1965 N N . PRO A 1 257 ? -32.497 12.209 -9.392 1.00 66.25 257 PRO A N 1
ATOM 1966 C CA . PRO A 1 257 ? -33.321 11.127 -9.910 1.00 66.25 257 PRO A CA 1
ATOM 1967 C C . PRO A 1 257 ? -34.042 11.590 -11.181 1.00 66.25 257 PRO A C 1
ATOM 1969 O O . PRO A 1 257 ? -34.698 12.631 -11.195 1.00 66.25 257 PRO A O 1
ATOM 1972 N N . ALA A 1 258 ? -33.889 10.826 -12.264 1.00 57.16 258 ALA A N 1
ATOM 1973 C CA . ALA A 1 258 ? -34.614 11.050 -13.507 1.00 57.16 258 ALA A CA 1
ATOM 1974 C C . ALA A 1 258 ? -36.097 10.734 -13.253 1.00 57.16 258 ALA A C 1
ATOM 1976 O O . ALA A 1 258 ? -36.497 9.576 -13.309 1.00 57.16 258 ALA A O 1
ATOM 1977 N N . GLY A 1 259 ? -36.879 11.743 -12.864 1.00 52.75 259 GLY A N 1
ATOM 1978 C CA . GLY A 1 259 ? -38.269 11.534 -12.443 1.00 52.75 259 GLY A CA 1
ATOM 1979 C C . GLY A 1 259 ? -39.133 12.784 -12.266 1.00 52.75 259 GLY A C 1
ATOM 1980 O O . GLY A 1 259 ? -40.342 12.642 -12.146 1.00 52.75 259 GLY A O 1
ATOM 1981 N N . HIS A 1 260 ? -38.574 13.995 -12.326 1.00 44.47 260 HIS A N 1
ATOM 1982 C CA . HIS A 1 260 ? -39.372 15.210 -12.500 1.00 44.47 260 HIS A CA 1
ATOM 1983 C C . HIS A 1 260 ? -39.037 15.840 -13.846 1.00 44.47 260 HIS A C 1
ATOM 1985 O O . HIS A 1 260 ? -38.164 16.697 -13.965 1.00 44.47 260 HIS A O 1
ATOM 1991 N N . VAL A 1 261 ? -39.742 15.366 -14.873 1.00 46.81 261 VAL A N 1
ATOM 1992 C CA . VAL A 1 261 ? -40.060 16.192 -16.035 1.00 46.81 261 VAL A CA 1
ATOM 1993 C C . VAL A 1 261 ? -40.861 17.362 -15.470 1.00 46.81 261 VAL A C 1
ATOM 1995 O O . VAL A 1 261 ? -42.008 17.187 -15.062 1.00 46.81 261 VAL A O 1
ATOM 1998 N N . ALA A 1 262 ? -40.223 18.522 -15.333 1.00 46.09 262 ALA A N 1
ATOM 1999 C CA . ALA A 1 262 ? -40.943 19.764 -15.118 1.00 46.09 262 ALA A CA 1
ATOM 2000 C C . ALA A 1 262 ? -41.717 20.039 -16.412 1.00 46.09 262 ALA A C 1
ATOM 2002 O O . ALA A 1 262 ? -41.169 20.546 -17.384 1.00 46.09 262 ALA A O 1
ATOM 2003 N N . LEU A 1 263 ? -42.966 19.579 -16.441 1.00 40.25 263 LEU A N 1
ATOM 2004 C CA . LEU A 1 263 ? -43.991 20.105 -17.324 1.00 40.25 263 LEU A CA 1
ATOM 2005 C C . LEU A 1 263 ? -44.268 21.532 -16.851 1.00 40.25 263 LEU A C 1
ATOM 2007 O O . LEU A 1 263 ? -44.885 21.681 -15.803 1.00 40.25 263 LEU A O 1
ATOM 2011 N N . HIS A 1 264 ? -43.758 22.529 -17.571 1.00 39.31 264 HIS A N 1
ATOM 2012 C CA . HIS A 1 264 ? -44.355 23.851 -17.783 1.00 39.31 264 HIS A CA 1
ATOM 2013 C C . HIS A 1 264 ? -43.651 24.525 -18.959 1.00 39.31 264 HIS A C 1
ATOM 2015 O O . HIS A 1 264 ? -42.401 24.465 -19.005 1.00 39.31 264 HIS A O 1
#

Mean predicted aligned error: 21.82 Å

Nearest PDB structures (foldseek):
  2i8e-assembly1_A  TM=8.308E-01  e=9.936E-07  Saccharolobus solfataricus P2
  3exc-assembly1_X-2  TM=8.696E-01  e=8.097E-06  Saccharolobus solfataricus
  7f84-assembly1_B  TM=8.254E-01  e=2.814E-05  Leptospira interrogans serovar Copenhageni str. Fiocruz L1-130
  8d3q-assembly1_F  TM=8.623E-01  e=4.137E-04  Halalkalibacterium halodurans C-125
  5zyf-assembly3_F  TM=6.945E-01  e=7.045E-05  Streptococcus pyogenes serotype M1

pLDDT: mean 71.46, std 18.15, range [33.19, 94.12]

InterPro domains:
  IPR002729 CRISPR-associated protein Cas1 [PF01867] (5-103)
  IPR019199 Virulence-associated protein D / CRISPR associated protein Cas2 [PF09827] (175-245)
  IPR021127 CRISPR-associated endonuclease Cas2 [MF_01471] (175-262)
  IPR021127 CRISPR-associated endonuclease Cas2 [PTHR34405] (174-248)
  IPR021127 CRISPR-associated endonuclease Cas2 [TIGR01573] (175-253)

Foldseek 3Di:
DAEAEAQDPPDDDDPVNVVVCQVVQYKYWYADVVRHTPDIDGN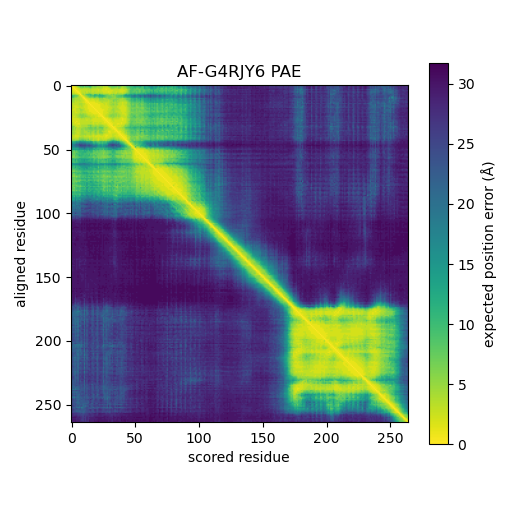PPPPVPVVVVVVVVVCVVVVVVVVVVVVVVVVVVVVVVVVVVVVVVLVVVVVVVVVVVVVVDPPDPPVPPPPDPDDDDDDDDDDDDDDDDDDDDDDDDDDDDDDDDDDDDDDDDDDDDDDDPPDDPDPQQFWKKKKFKDFDDPVLLVVLVVLCVVQVWDDPDSGMTMDTDGPVVVVVSVVVNCVSCSPTPMDMDMDTHHPVRVVPDDDDDPDPPPDDPPDD

Radius of gyration: 28.47 Å; Cα contacts (8 Å, |Δi|>4): 191; chains: 1; bounding box: 74×79×59 Å